Protein AF-W1NLG7-F1 (afdb_monomer_lite)

Sequence (275 aa):
MASPNPYHIRSITMPSRSNPILSLVKEQVCPLSCSQPTNLSALESLYDNLDSLLSLLLTEDVLCRQSEGVNELLEDYLRLVDSCDKMRDVVARVRVEQRGVLFMLRRRDRSGLEARIGTYTRSRKQMTKELTKCLENLRHVGRTPVIAHNHSSAQDHEVMDVLKQARSITVSLFRSLMSKFVERRKKWCLISGFFKSRVWSVETDDMETSEWEKVAMALQQLQAASSKLEENHVHDVIRLLDSSDEQMGSIEEILGCFCSRLIRTRVTVLNVLTN

pLDDT: mean 75.81, std 18.84, range [26.84, 97.69]

Foldseek 3Di:
DDDDDPPDPDDDDDPPDFDPLLVVLVVLLVVLVVDQPPPLVSLLVNLVSLLVCLLPPDALVLCVLQVVLLVLLLVLLVLLLVLLVQLLVLLVVLLVLLVVLLVCLVVVNPVCNLVSLVVSVVSLVVSLVSLVVSLVSNVCRPPDDRDDDPPHDPNSVSSSVSSSSSSVSSSSNSCSLCPLSNPPPPPPPPPPDDDDDDDPDPDPPVPPNRLNRVLVVLSVVVSVPPDDDDNVSSVVNSVSSVVVSVSSVVSSVSSVSVSVSSVSSSVSSVVSNVD

Structure (mmCIF, N/CA/C/O backbone):
data_AF-W1NLG7-F1
#
_entry.id   AF-W1NLG7-F1
#
loop_
_atom_site.group_PDB
_atom_site.id
_atom_site.type_symbol
_atom_site.label_atom_id
_atom_site.label_alt_id
_atom_site.label_comp_id
_atom_site.label_asym_id
_atom_site.label_entity_id
_atom_site.label_seq_id
_atom_site.pdbx_PDB_ins_code
_atom_site.Cartn_x
_atom_site.Cartn_y
_atom_site.Cartn_z
_atom_site.occupancy
_atom_site.B_iso_or_equiv
_atom_site.auth_seq_id
_atom_site.auth_comp_id
_atom_site.auth_asym_id
_atom_site.auth_atom_id
_atom_site.pdbx_PDB_model_num
ATOM 1 N N . MET A 1 1 ? 55.218 35.493 -52.483 1.00 38.06 1 MET A N 1
ATOM 2 C CA . MET A 1 1 ? 54.094 34.625 -52.891 1.00 38.06 1 MET A CA 1
ATOM 3 C C . MET A 1 1 ? 53.757 33.734 -51.712 1.00 38.06 1 MET A C 1
ATOM 5 O O . MET A 1 1 ? 54.572 32.894 -51.365 1.00 38.06 1 MET A O 1
ATOM 9 N N . ALA A 1 2 ? 52.645 33.998 -51.028 1.00 40.78 2 ALA A N 1
ATOM 10 C CA . ALA A 1 2 ? 52.205 33.219 -49.875 1.00 40.78 2 ALA A CA 1
ATOM 11 C C . ALA A 1 2 ? 50.944 32.449 -50.277 1.00 40.78 2 ALA A C 1
ATOM 13 O O . ALA A 1 2 ? 49.916 33.057 -50.563 1.00 40.78 2 ALA A O 1
ATOM 14 N N . SER A 1 3 ? 51.050 31.126 -50.360 1.00 49.59 3 SER A N 1
ATOM 15 C CA . SER A 1 3 ? 49.914 30.236 -50.596 1.00 49.59 3 SER A CA 1
ATOM 16 C C . SER A 1 3 ? 49.157 30.038 -49.277 1.00 49.59 3 SER A C 1
ATOM 18 O O . SER A 1 3 ? 49.797 29.662 -48.291 1.00 49.59 3 SER A O 1
ATOM 20 N N . PRO A 1 4 ? 47.831 30.252 -49.200 1.00 48.66 4 PRO A N 1
ATOM 21 C CA . PRO A 1 4 ? 47.074 29.899 -48.010 1.00 48.66 4 PRO A CA 1
ATOM 22 C C . PRO A 1 4 ? 46.821 28.390 -48.011 1.00 48.66 4 PRO A C 1
ATOM 24 O O . PRO A 1 4 ? 46.273 27.836 -48.961 1.00 48.66 4 PRO A O 1
ATOM 27 N N . ASN A 1 5 ? 47.234 27.728 -46.936 1.00 51.44 5 ASN A N 1
ATOM 28 C CA . ASN A 1 5 ? 46.981 26.313 -46.696 1.00 51.44 5 ASN A CA 1
ATOM 29 C C . ASN A 1 5 ? 45.510 26.140 -46.250 1.00 51.44 5 ASN A C 1
ATOM 31 O O . ASN A 1 5 ? 45.130 26.759 -45.250 1.00 51.44 5 ASN A O 1
ATOM 35 N N . PRO A 1 6 ? 44.659 25.347 -46.931 1.00 50.72 6 PRO A N 1
ATOM 36 C CA . PRO A 1 6 ? 43.276 25.157 -46.519 1.00 50.72 6 PRO A CA 1
ATOM 37 C C . PRO A 1 6 ? 43.233 24.062 -45.452 1.00 50.72 6 PRO A C 1
ATOM 39 O O . PRO A 1 6 ? 43.008 22.886 -45.735 1.00 50.72 6 PRO A O 1
ATOM 42 N N . TYR A 1 7 ? 43.466 24.435 -44.196 1.00 50.00 7 TYR A N 1
ATOM 43 C CA . TYR A 1 7 ? 43.159 23.535 -43.093 1.00 50.00 7 TYR A CA 1
ATOM 44 C C . TYR A 1 7 ? 41.639 23.457 -42.944 1.00 50.00 7 TYR A C 1
ATOM 46 O O . TYR A 1 7 ? 41.005 24.332 -42.358 1.00 50.00 7 TYR A O 1
ATOM 54 N N . HIS A 1 8 ? 41.049 22.391 -43.484 1.00 56.12 8 HIS A N 1
ATOM 55 C CA . HIS A 1 8 ? 39.716 21.957 -43.091 1.00 56.12 8 HIS A CA 1
ATOM 56 C C . HIS A 1 8 ? 39.742 21.633 -41.595 1.00 56.12 8 HIS A C 1
ATOM 58 O O . HIS A 1 8 ? 40.245 20.588 -41.177 1.00 56.12 8 HIS A O 1
ATOM 64 N N . ILE A 1 9 ? 39.190 22.537 -40.788 1.00 45.53 9 ILE A N 1
ATOM 65 C CA . ILE A 1 9 ? 38.809 22.255 -39.408 1.00 45.53 9 ILE A CA 1
ATOM 66 C C . ILE A 1 9 ? 37.743 21.160 -39.486 1.00 45.53 9 ILE A C 1
ATOM 68 O O . ILE A 1 9 ? 36.587 21.420 -39.815 1.00 45.53 9 ILE A O 1
ATOM 72 N N . ARG A 1 10 ? 38.144 19.907 -39.254 1.00 50.34 10 ARG A N 1
ATOM 73 C CA . ARG A 1 10 ? 37.196 18.813 -39.046 1.00 50.34 10 ARG A CA 1
ATOM 74 C C . ARG A 1 10 ? 36.433 19.125 -37.768 1.00 50.34 10 ARG A C 1
ATOM 76 O O . ARG A 1 10 ? 37.026 19.206 -36.695 1.00 50.34 10 ARG A O 1
ATOM 83 N N . SER A 1 11 ? 35.129 19.332 -37.908 1.00 45.19 11 SER A N 1
ATOM 84 C CA . SER A 1 11 ? 34.201 19.475 -36.797 1.00 45.19 11 SER A CA 1
ATOM 85 C C . SER A 1 11 ? 34.356 18.278 -35.864 1.00 45.19 11 SER A C 1
ATOM 87 O O . SER A 1 11 ? 34.068 17.142 -36.229 1.00 45.19 11 SER A O 1
ATOM 89 N N . ILE A 1 12 ? 34.843 18.540 -34.658 1.00 42.56 12 ILE A N 1
ATOM 90 C CA . ILE A 1 12 ? 34.761 17.617 -33.533 1.00 42.56 12 ILE A CA 1
ATOM 91 C C . ILE A 1 12 ? 33.284 17.515 -33.159 1.00 42.56 12 ILE A C 1
ATOM 93 O O . ILE A 1 12 ? 32.721 18.418 -32.541 1.00 42.56 12 ILE A O 1
ATOM 97 N N . THR A 1 13 ? 32.632 16.439 -33.593 1.00 45.50 13 THR A N 1
ATOM 98 C CA . THR A 1 13 ? 31.328 16.041 -33.067 1.00 45.50 13 THR A CA 1
ATOM 99 C C . THR A 1 13 ? 31.487 15.831 -31.566 1.00 45.50 13 THR A C 1
ATOM 101 O O . THR A 1 13 ? 32.129 14.877 -31.129 1.00 45.50 13 THR A O 1
ATOM 104 N N . MET A 1 14 ? 30.951 16.772 -30.787 1.00 46.50 14 MET A N 1
ATOM 105 C CA . MET A 1 14 ? 30.721 16.617 -29.351 1.00 46.50 14 MET A CA 1
ATOM 106 C C . MET A 1 14 ? 30.003 15.285 -29.090 1.00 46.50 14 MET A C 1
ATOM 108 O O . MET A 1 14 ? 29.196 14.880 -29.935 1.00 46.50 14 MET A O 1
ATOM 112 N N . PRO A 1 15 ? 30.256 14.608 -27.952 1.00 48.06 15 PRO A N 1
ATOM 113 C CA . PRO A 1 15 ? 29.535 13.387 -27.624 1.00 48.06 15 PRO A CA 1
ATOM 114 C C . PRO A 1 15 ? 28.040 13.692 -27.666 1.00 48.06 15 PRO A C 1
ATOM 116 O O . PRO A 1 15 ? 27.609 14.744 -27.184 1.00 48.06 15 PRO A O 1
ATOM 119 N N . SER A 1 16 ? 27.282 12.802 -28.303 1.00 48.59 16 SER A N 1
ATOM 120 C CA . SER A 1 16 ? 25.835 12.879 -28.470 1.00 48.59 16 SER A CA 1
ATOM 121 C C . SER A 1 16 ? 25.179 13.416 -27.202 1.00 48.59 16 SER A C 1
ATOM 123 O O . SER A 1 16 ? 25.307 12.814 -26.137 1.00 48.59 16 SER A O 1
ATOM 125 N N . ARG A 1 17 ? 24.507 14.570 -27.303 1.00 52.38 17 ARG A N 1
ATOM 126 C CA . ARG A 1 17 ? 23.689 15.089 -26.203 1.00 52.38 17 ARG A CA 1
ATOM 127 C C . ARG A 1 17 ? 22.730 13.974 -25.785 1.00 52.38 17 ARG A C 1
ATOM 129 O O . ARG A 1 17 ? 22.012 13.448 -26.636 1.00 52.38 17 ARG A O 1
ATOM 136 N N . SER A 1 18 ? 22.756 13.600 -24.508 1.00 58.09 18 SER A N 1
ATOM 137 C CA . SER A 1 18 ? 21.787 12.672 -23.928 1.00 58.09 18 SER A CA 1
ATOM 138 C C . SER A 1 18 ? 20.372 13.152 -24.256 1.00 58.09 18 SER A C 1
ATOM 140 O O . SER A 1 18 ? 20.116 14.357 -24.344 1.00 58.09 18 SER A O 1
ATOM 142 N N . ASN A 1 19 ? 19.453 12.215 -24.506 1.00 64.56 19 ASN A N 1
ATOM 143 C CA . ASN A 1 19 ? 18.083 12.573 -24.855 1.00 64.56 19 ASN A CA 1
ATOM 144 C C . ASN A 1 19 ? 17.487 13.485 -23.753 1.00 64.56 19 ASN A C 1
ATOM 146 O O . ASN A 1 19 ? 17.630 13.166 -22.570 1.00 64.56 19 ASN A O 1
ATOM 150 N N . PRO A 1 20 ? 16.831 14.609 -24.101 1.00 71.25 20 PRO A N 1
ATOM 151 C CA . PRO A 1 20 ? 16.378 15.595 -23.117 1.00 71.25 20 PRO A CA 1
ATOM 152 C C . PRO A 1 20 ? 15.401 15.013 -22.085 1.00 71.25 20 PRO A C 1
ATOM 154 O O . PRO A 1 20 ? 15.443 15.403 -20.921 1.00 71.25 20 PRO A O 1
ATOM 157 N N . ILE A 1 21 ? 14.577 14.035 -22.475 1.00 68.38 21 ILE A N 1
ATOM 158 C CA . ILE A 1 21 ? 13.648 13.350 -21.565 1.00 68.38 21 ILE A CA 1
ATOM 159 C C . ILE A 1 21 ? 14.411 12.379 -20.653 1.00 68.38 21 ILE A C 1
ATOM 161 O O . ILE A 1 21 ? 14.122 12.296 -19.465 1.00 68.38 21 ILE A O 1
ATOM 165 N N . LEU A 1 22 ? 15.442 11.700 -21.164 1.00 69.56 22 LEU A N 1
ATOM 166 C CA . LEU A 1 22 ? 16.314 10.841 -20.354 1.00 69.56 22 LEU A CA 1
ATOM 167 C C . LEU A 1 22 ? 17.091 11.637 -19.295 1.00 69.56 22 LEU A C 1
ATOM 169 O O . LEU A 1 22 ? 17.217 11.181 -18.159 1.00 69.56 22 LEU A O 1
ATOM 173 N N . SER A 1 23 ? 17.559 12.840 -19.640 1.00 73.56 23 SER A N 1
ATOM 174 C CA . SER A 1 23 ? 18.183 13.757 -18.676 1.00 73.56 23 SER A CA 1
ATOM 175 C C . SER A 1 23 ? 17.193 14.192 -17.594 1.00 73.56 23 SER A C 1
ATOM 177 O O . SER A 1 23 ? 17.509 14.107 -16.409 1.00 73.56 23 SER A O 1
ATOM 179 N N . LEU A 1 24 ? 15.973 14.576 -17.990 1.00 76.00 24 LEU A N 1
ATOM 180 C CA . LEU A 1 24 ? 14.908 14.982 -17.069 1.00 76.00 24 LEU A CA 1
ATOM 181 C C . LEU A 1 24 ? 14.546 13.867 -16.077 1.00 76.00 24 LEU A C 1
ATOM 183 O O . LEU A 1 24 ? 14.446 14.109 -14.875 1.00 76.00 24 LEU A O 1
ATOM 187 N N . VAL A 1 25 ? 14.380 12.635 -16.563 1.00 71.88 25 VAL A N 1
ATOM 188 C CA . VAL A 1 25 ? 14.050 11.489 -15.704 1.00 71.88 25 VAL A CA 1
ATOM 189 C C . VAL A 1 25 ? 15.194 11.191 -14.730 1.00 71.88 25 VAL A C 1
ATOM 191 O O . VAL A 1 25 ? 14.947 10.995 -13.541 1.00 71.88 25 VAL A O 1
ATOM 194 N N . LYS A 1 26 ? 16.454 11.221 -15.185 1.00 72.69 26 LYS A N 1
ATOM 195 C CA . LYS A 1 26 ? 17.625 11.036 -14.306 1.00 72.69 26 LYS A CA 1
ATOM 196 C C . LYS A 1 26 ? 17.685 12.081 -13.189 1.00 72.69 26 LYS A C 1
ATOM 198 O O . LYS A 1 26 ? 17.944 11.733 -12.037 1.00 72.69 26 LYS A O 1
ATOM 203 N N . GLU A 1 27 ? 17.403 13.340 -13.508 1.00 75.19 27 GLU A N 1
ATOM 204 C CA . GLU A 1 27 ? 17.359 14.423 -12.521 1.00 75.19 27 GLU A CA 1
ATOM 205 C C . GLU A 1 27 ? 16.243 14.236 -11.483 1.00 75.19 27 GLU A C 1
ATOM 207 O O . GLU A 1 27 ? 16.439 14.588 -10.323 1.00 75.19 27 GLU A O 1
ATOM 212 N N . GLN A 1 28 ? 15.108 13.632 -11.850 1.00 68.81 28 GLN A N 1
ATOM 213 C CA . GLN A 1 28 ? 14.006 13.336 -10.920 1.00 68.81 28 GLN A CA 1
ATOM 214 C C . GLN A 1 28 ? 14.279 12.122 -10.021 1.00 68.81 28 GLN A C 1
ATOM 216 O O . GLN A 1 28 ? 13.823 12.072 -8.877 1.00 68.81 28 GLN A O 1
ATOM 221 N N . VAL A 1 29 ? 15.045 11.148 -10.510 1.00 64.44 29 VAL A N 1
ATOM 222 C CA . VAL A 1 29 ? 15.371 9.915 -9.780 1.00 64.44 29 VAL A CA 1
ATOM 223 C C . VAL A 1 29 ? 16.340 10.160 -8.616 1.00 64.44 29 VAL A C 1
ATOM 225 O O . VAL A 1 29 ? 16.168 9.574 -7.541 1.00 64.44 29 VAL A O 1
ATOM 228 N N . CYS A 1 30 ? 17.329 11.044 -8.786 1.00 62.72 30 CYS A N 1
ATOM 229 C CA . CYS A 1 30 ? 18.338 11.339 -7.759 1.00 62.72 30 CYS A CA 1
ATOM 230 C C . CYS A 1 30 ? 17.734 11.844 -6.423 1.00 62.72 30 CYS A C 1
ATOM 232 O O . CYS A 1 30 ? 18.036 11.261 -5.379 1.00 62.72 30 CYS A O 1
ATOM 234 N N . PRO A 1 31 ? 16.844 12.858 -6.400 1.00 58.97 31 PRO A N 1
ATOM 235 C CA . PRO A 1 31 ? 16.201 13.334 -5.171 1.00 58.97 31 PRO A CA 1
ATOM 236 C C . PRO A 1 31 ? 15.296 12.287 -4.512 1.00 58.97 31 PRO A C 1
ATOM 238 O O . PRO A 1 31 ? 15.294 12.150 -3.285 1.00 58.97 31 PRO A O 1
ATOM 241 N N . LEU A 1 32 ? 14.541 11.533 -5.319 1.00 58.59 32 LEU A N 1
ATOM 242 C CA . LEU A 1 32 ? 13.592 10.515 -4.850 1.00 58.59 32 LEU A CA 1
ATOM 243 C C . LEU A 1 32 ? 14.290 9.283 -4.260 1.00 58.59 32 LEU A C 1
ATOM 245 O O . LEU A 1 32 ? 13.715 8.594 -3.422 1.00 58.59 32 LEU A O 1
ATOM 249 N N . SER A 1 33 ? 15.534 9.025 -4.666 1.00 54.09 33 SER A N 1
ATOM 250 C CA . SER A 1 33 ? 16.355 7.940 -4.117 1.00 54.09 33 SER A CA 1
ATOM 251 C C . SER A 1 33 ? 16.985 8.293 -2.762 1.00 54.09 33 SER A C 1
ATOM 253 O O . SER A 1 33 ? 17.249 7.399 -1.960 1.00 54.09 33 SER A O 1
ATOM 255 N N . CYS A 1 34 ? 17.218 9.583 -2.492 1.00 45.12 34 CYS A N 1
ATOM 256 C CA . CYS A 1 34 ? 17.874 10.071 -1.271 1.00 45.12 34 CYS A CA 1
ATOM 257 C C . CYS A 1 34 ? 16.898 10.497 -0.159 1.00 45.12 34 CYS A C 1
ATOM 259 O O . CYS A 1 34 ? 17.308 10.632 0.993 1.00 45.12 34 CYS A O 1
ATOM 261 N N . SER A 1 35 ? 15.621 10.721 -0.479 1.00 50.56 35 SER A N 1
ATOM 262 C CA . SER A 1 35 ? 14.586 11.164 0.465 1.00 50.56 35 SER A CA 1
ATOM 263 C C . SER A 1 35 ? 13.492 10.106 0.634 1.00 50.56 35 SER A C 1
ATOM 265 O O . SER A 1 35 ? 13.279 9.276 -0.247 1.00 50.56 35 SER A O 1
ATOM 267 N N . GLN A 1 36 ? 12.785 10.095 1.774 1.00 53.16 36 GLN A N 1
ATOM 268 C CA . GLN A 1 36 ? 11.565 9.287 1.871 1.00 53.16 36 GLN A CA 1
ATOM 269 C C . GLN A 1 36 ? 10.584 9.798 0.806 1.00 53.16 36 GLN A C 1
ATOM 271 O O . GLN A 1 36 ? 10.311 10.999 0.797 1.00 53.16 36 GLN A O 1
ATOM 276 N N . PRO A 1 37 ? 10.046 8.935 -0.075 1.00 54.44 37 PRO A N 1
ATOM 277 C CA . PRO A 1 37 ? 9.130 9.349 -1.130 1.00 54.44 37 PRO A CA 1
ATOM 278 C C . PRO A 1 37 ? 7.780 9.706 -0.500 1.00 54.44 37 PRO A C 1
ATOM 280 O O . PRO A 1 37 ? 6.860 8.897 -0.434 1.00 54.44 37 PRO A O 1
ATOM 283 N N . THR A 1 38 ? 7.693 10.909 0.056 1.00 51.75 38 THR A N 1
ATOM 284 C CA . THR A 1 38 ? 6.469 11.491 0.617 1.00 51.75 38 THR A CA 1
ATOM 285 C C . THR A 1 38 ? 5.787 12.405 -0.392 1.00 51.75 38 THR A C 1
ATOM 287 O O . THR A 1 38 ? 4.587 12.643 -0.290 1.00 51.75 38 THR A O 1
ATOM 290 N N . ASN A 1 39 ? 6.524 12.885 -1.399 1.00 65.81 39 ASN A N 1
ATOM 291 C CA . ASN A 1 39 ? 5.969 13.709 -2.459 1.00 65.81 39 ASN A CA 1
ATOM 292 C C . ASN A 1 39 ? 5.400 12.836 -3.585 1.00 65.81 39 ASN A C 1
ATOM 294 O O . ASN A 1 39 ? 6.100 12.475 -4.532 1.00 65.81 39 ASN A O 1
ATOM 298 N N . LEU A 1 40 ? 4.110 12.526 -3.467 1.00 66.44 40 LEU A N 1
ATOM 299 C CA . LEU A 1 40 ? 3.354 11.783 -4.471 1.00 66.44 40 LEU A CA 1
ATOM 300 C C . LEU A 1 40 ? 3.467 12.439 -5.844 1.00 66.44 40 LEU A C 1
ATOM 302 O O . LEU A 1 40 ? 3.862 11.760 -6.779 1.00 66.44 40 LEU A O 1
ATOM 306 N N . SER A 1 41 ? 3.258 13.754 -5.946 1.00 70.81 41 SER A N 1
ATOM 307 C CA . SER A 1 41 ? 3.292 14.477 -7.229 1.00 70.81 41 SER A CA 1
ATOM 308 C C . SER A 1 41 ? 4.629 14.354 -7.973 1.00 70.81 41 SER A C 1
ATOM 310 O O . SER A 1 41 ? 4.659 14.246 -9.197 1.00 70.81 41 SER A O 1
ATOM 312 N N . ALA A 1 42 ? 5.748 14.300 -7.243 1.00 69.88 42 ALA A N 1
ATOM 313 C CA . ALA A 1 42 ? 7.065 14.094 -7.839 1.00 69.88 42 ALA A CA 1
ATOM 314 C C . ALA A 1 42 ? 7.222 12.672 -8.395 1.00 69.88 42 ALA A C 1
ATOM 316 O O . ALA A 1 42 ? 7.832 12.475 -9.445 1.00 69.88 42 ALA A O 1
ATOM 317 N N . LEU A 1 43 ? 6.650 11.683 -7.708 1.00 70.31 43 LEU A N 1
ATOM 318 C CA . LEU A 1 43 ? 6.687 10.297 -8.147 1.00 70.31 43 LEU A CA 1
ATOM 319 C C . LEU A 1 43 ? 5.685 10.025 -9.280 1.00 70.31 43 LEU A C 1
ATOM 321 O O . LEU A 1 43 ? 5.982 9.249 -10.179 1.00 70.31 43 LEU A O 1
ATOM 325 N N . GLU A 1 44 ? 4.540 10.703 -9.290 1.00 74.75 44 GLU A N 1
ATOM 326 C CA . GLU A 1 44 ? 3.612 10.708 -10.424 1.00 74.75 44 GLU A CA 1
ATOM 327 C C . GLU A 1 44 ? 4.288 11.241 -11.688 1.00 74.75 44 GLU A C 1
ATOM 329 O O . GLU A 1 44 ? 4.325 10.546 -12.702 1.00 74.75 44 GLU A O 1
ATOM 334 N N . SER A 1 45 ? 4.921 12.414 -11.583 1.00 79.00 45 SER A N 1
ATOM 335 C CA . SER A 1 45 ? 5.694 13.014 -12.674 1.00 79.00 45 SER A CA 1
ATOM 336 C C . SER A 1 45 ? 6.797 12.080 -13.179 1.00 79.00 45 SER A C 1
ATOM 338 O O . SER A 1 45 ? 6.972 11.941 -14.388 1.00 79.00 45 SER A O 1
ATOM 340 N N . LEU A 1 46 ? 7.499 11.372 -12.281 1.00 78.75 46 LEU A N 1
ATOM 341 C CA . LEU A 1 46 ? 8.515 10.393 -12.677 1.00 78.75 46 LEU A CA 1
ATOM 342 C C . LEU A 1 46 ? 7.937 9.328 -13.617 1.00 78.75 46 LEU A C 1
ATOM 344 O O . LEU A 1 46 ? 8.523 9.058 -14.661 1.00 78.75 46 LEU A O 1
ATOM 348 N N . TYR A 1 47 ? 6.800 8.730 -13.264 1.00 76.00 47 TYR A N 1
ATOM 349 C CA . TYR A 1 47 ? 6.185 7.682 -14.078 1.00 76.00 47 TYR A CA 1
ATOM 350 C C . TYR A 1 47 ? 5.585 8.200 -15.384 1.00 76.00 47 TYR A C 1
ATOM 352 O O . TYR A 1 47 ? 5.714 7.532 -16.407 1.00 76.00 47 TYR A O 1
ATOM 360 N N . ASP A 1 48 ? 5.004 9.398 -15.385 1.00 80.12 48 ASP A N 1
ATOM 361 C CA . ASP A 1 48 ? 4.485 10.010 -16.612 1.00 80.12 48 ASP A CA 1
ATOM 362 C C . ASP A 1 48 ? 5.633 10.319 -17.601 1.00 80.12 48 ASP A C 1
ATOM 364 O O . ASP A 1 48 ? 5.523 10.095 -18.816 1.00 80.12 48 ASP A O 1
ATOM 368 N N . ASN A 1 49 ? 6.785 10.760 -17.079 1.00 79.38 49 ASN A N 1
ATOM 369 C CA . ASN A 1 49 ? 8.000 10.970 -17.868 1.00 79.38 49 ASN A CA 1
ATOM 370 C C . ASN A 1 49 ? 8.645 9.646 -18.303 1.00 79.38 49 ASN A C 1
ATOM 372 O O . ASN A 1 49 ? 9.171 9.576 -19.412 1.00 79.38 49 ASN A O 1
ATOM 376 N N . LEU A 1 50 ? 8.585 8.593 -17.478 1.00 78.31 50 LEU A N 1
ATOM 377 C CA . LEU A 1 50 ? 9.033 7.249 -17.854 1.00 78.31 50 LEU A CA 1
ATOM 378 C C . LEU A 1 50 ? 8.200 6.685 -18.997 1.00 78.31 50 LEU A C 1
ATOM 380 O O . LEU A 1 50 ? 8.778 6.202 -19.959 1.00 78.31 50 LEU A O 1
ATOM 384 N N . ASP A 1 51 ? 6.876 6.785 -18.948 1.00 77.00 51 ASP A N 1
ATOM 385 C CA . ASP A 1 51 ? 6.020 6.320 -20.043 1.00 77.00 51 ASP A CA 1
ATOM 386 C C . ASP A 1 51 ? 6.325 7.074 -21.347 1.00 77.00 51 ASP A C 1
ATOM 388 O O . ASP A 1 51 ? 6.441 6.465 -22.414 1.00 77.00 51 ASP A O 1
ATOM 392 N N . SER A 1 52 ? 6.539 8.392 -21.257 1.00 78.00 52 SER A N 1
ATOM 393 C CA . SER A 1 52 ? 6.959 9.218 -22.398 1.00 78.00 52 SER A CA 1
ATOM 394 C C . SER A 1 52 ? 8.327 8.779 -22.934 1.00 78.00 52 SER A C 1
ATOM 396 O O . SER A 1 52 ? 8.502 8.621 -24.143 1.00 78.00 52 SER A O 1
ATOM 398 N N . LEU A 1 53 ? 9.281 8.513 -22.040 1.00 76.12 53 LEU A N 1
ATOM 399 C CA . LEU A 1 53 ? 10.610 8.008 -22.371 1.00 76.12 53 LEU A CA 1
ATOM 400 C C . LEU A 1 53 ? 10.543 6.639 -23.052 1.00 76.12 53 LEU A C 1
ATOM 402 O O . LEU A 1 53 ? 11.189 6.447 -24.078 1.00 76.12 53 LEU A O 1
ATOM 406 N N . LEU A 1 54 ? 9.747 5.715 -22.511 1.00 73.44 54 LEU A N 1
ATOM 407 C CA . LEU A 1 54 ? 9.553 4.373 -23.053 1.00 73.44 54 LEU A CA 1
ATOM 408 C C . LEU A 1 54 ? 8.963 4.452 -24.464 1.00 73.44 54 LEU A C 1
ATOM 410 O O . LEU A 1 54 ? 9.468 3.801 -25.369 1.00 73.44 54 LEU A O 1
ATOM 414 N N . SER A 1 55 ? 7.954 5.301 -24.675 1.00 73.25 55 SER A N 1
ATOM 415 C CA . SER A 1 55 ? 7.323 5.471 -25.990 1.00 73.25 55 SER A CA 1
ATOM 416 C C . SER A 1 55 ? 8.239 6.088 -27.055 1.00 73.25 55 SER A C 1
ATOM 418 O O . SER A 1 55 ? 8.026 5.865 -28.243 1.00 73.25 55 SER A O 1
ATOM 420 N N . LEU A 1 56 ? 9.243 6.873 -26.642 1.00 69.06 56 LEU A N 1
ATOM 421 C CA . LEU A 1 56 ? 10.120 7.614 -27.553 1.00 69.06 56 LEU A CA 1
ATOM 422 C C . LEU A 1 56 ? 11.457 6.907 -27.808 1.00 69.06 56 LEU A C 1
ATOM 424 O O . LEU A 1 56 ? 12.018 7.022 -28.896 1.00 69.06 56 LEU A O 1
ATOM 428 N N . LEU A 1 57 ? 12.011 6.255 -26.784 1.00 66.12 57 LEU A N 1
ATOM 429 C CA . LEU A 1 57 ? 13.383 5.746 -26.796 1.00 66.12 57 LEU A CA 1
ATOM 430 C C . LEU A 1 57 ? 13.484 4.233 -26.908 1.00 66.12 57 LEU A C 1
ATOM 432 O O . LEU A 1 57 ? 14.557 3.744 -27.258 1.00 66.12 57 LEU A O 1
ATOM 436 N N . LEU A 1 58 ? 12.412 3.493 -26.628 1.00 65.69 58 LEU A N 1
ATOM 437 C CA . LEU A 1 58 ? 12.419 2.058 -26.861 1.00 65.69 58 LEU A CA 1
ATOM 438 C C . LEU A 1 58 ? 11.878 1.754 -28.243 1.00 65.69 58 LEU A C 1
ATOM 440 O O . LEU A 1 58 ? 10.739 2.054 -28.581 1.00 65.69 58 LEU A O 1
ATOM 444 N N . THR A 1 59 ? 12.742 1.130 -29.026 1.00 63.88 59 THR A N 1
ATOM 445 C CA . THR A 1 59 ? 12.398 0.502 -30.293 1.00 63.88 59 THR A CA 1
ATOM 446 C C . THR A 1 59 ? 12.510 -1.008 -30.122 1.00 63.88 59 THR A C 1
ATOM 448 O O . THR A 1 59 ? 13.261 -1.485 -29.265 1.00 63.88 59 THR A O 1
ATOM 451 N N . GLU A 1 60 ? 11.769 -1.757 -30.936 1.00 60.88 60 GLU A N 1
ATOM 452 C CA . GLU A 1 60 ? 11.783 -3.224 -30.947 1.00 60.88 60 GLU A CA 1
ATOM 453 C C . GLU A 1 60 ? 13.225 -3.772 -31.035 1.00 60.88 60 GLU A C 1
ATOM 455 O O . GLU A 1 60 ? 13.610 -4.646 -30.260 1.00 60.88 60 GLU A O 1
ATOM 460 N N . ASP A 1 61 ? 14.077 -3.170 -31.878 1.00 63.69 61 ASP A N 1
ATOM 461 C CA . ASP A 1 61 ? 15.478 -3.583 -32.073 1.00 63.69 61 ASP A CA 1
ATOM 462 C C . ASP A 1 61 ? 16.340 -3.421 -30.800 1.00 63.69 61 ASP A C 1
ATOM 464 O O . ASP A 1 61 ? 17.201 -4.253 -30.507 1.00 63.69 61 ASP A O 1
ATOM 468 N N . VAL A 1 62 ? 16.083 -2.393 -29.982 1.00 63.53 62 VAL A N 1
ATOM 469 C CA . VAL A 1 62 ? 16.781 -2.178 -28.698 1.00 63.53 62 VAL A CA 1
ATOM 470 C C . VAL A 1 62 ? 16.359 -3.216 -27.655 1.00 63.53 62 VAL A C 1
ATOM 472 O O . VAL A 1 62 ? 17.203 -3.740 -26.921 1.00 63.53 62 VAL A O 1
ATOM 475 N N . LEU A 1 63 ? 15.066 -3.543 -27.598 1.00 65.19 63 LEU A N 1
ATOM 476 C CA . LEU A 1 63 ? 14.532 -4.527 -26.655 1.00 65.19 63 LEU A CA 1
ATOM 477 C C . LEU A 1 63 ? 14.914 -5.961 -27.029 1.00 65.19 63 LEU A C 1
ATOM 479 O O . LEU A 1 63 ? 15.291 -6.737 -26.149 1.00 65.19 63 LEU A O 1
ATOM 483 N N . CYS A 1 64 ? 14.893 -6.306 -28.317 1.00 63.84 64 CYS A N 1
ATOM 484 C CA . CYS A 1 64 ? 15.295 -7.623 -28.815 1.00 63.84 64 CYS A CA 1
ATOM 485 C C . CYS A 1 64 ? 16.759 -7.944 -28.478 1.00 63.84 64 CYS A C 1
ATOM 487 O O . CYS A 1 64 ? 17.072 -9.067 -28.070 1.00 63.84 64 CYS A O 1
ATOM 489 N N . ARG A 1 65 ? 17.653 -6.946 -28.540 1.00 67.50 65 ARG A N 1
ATOM 490 C CA . ARG A 1 65 ? 19.068 -7.081 -28.138 1.00 67.50 65 ARG A CA 1
ATOM 491 C C . ARG A 1 65 ? 19.270 -7.287 -26.633 1.00 67.50 65 ARG A C 1
ATOM 493 O O . ARG A 1 65 ? 20.337 -7.743 -26.230 1.00 67.50 65 ARG A O 1
ATOM 500 N N . GLN A 1 66 ? 18.268 -6.965 -25.812 1.00 67.19 66 GLN A N 1
ATOM 501 C CA . GLN A 1 66 ? 18.294 -7.100 -24.350 1.00 67.19 66 GLN A CA 1
ATOM 502 C C . GLN A 1 66 ? 17.198 -8.034 -23.811 1.00 67.19 66 GLN A C 1
ATOM 504 O O . GLN A 1 66 ? 16.803 -7.919 -22.650 1.00 67.19 66 GLN A O 1
ATOM 509 N N . SER A 1 67 ? 16.712 -8.964 -24.638 1.00 70.81 67 SER A N 1
ATOM 510 C CA . SER A 1 67 ? 15.511 -9.774 -24.376 1.00 70.81 67 SER A CA 1
ATOM 511 C C . SER A 1 67 ? 15.465 -10.436 -22.990 1.00 70.81 67 SER A C 1
ATOM 513 O O . SER A 1 67 ? 14.421 -10.407 -22.340 1.00 70.81 67 SER A O 1
ATOM 515 N N . GLU A 1 68 ? 16.583 -10.961 -22.480 1.00 73.44 68 GLU A N 1
ATOM 516 C CA . GLU A 1 68 ? 16.642 -11.563 -21.138 1.00 73.44 68 GLU A CA 1
ATOM 517 C C . GLU A 1 68 ? 16.458 -10.523 -20.015 1.00 73.44 68 GLU A C 1
ATOM 519 O O . GLU A 1 68 ? 15.617 -10.702 -19.133 1.00 73.44 68 GLU A O 1
ATOM 524 N N . GLY A 1 69 ? 17.168 -9.391 -20.082 1.00 75.69 69 GLY A N 1
ATOM 525 C CA . GLY A 1 69 ? 17.059 -8.313 -19.091 1.00 75.69 69 GLY A CA 1
ATOM 526 C C . GLY A 1 69 ? 15.708 -7.591 -19.123 1.00 75.69 69 GLY A C 1
ATOM 527 O O . GLY A 1 69 ? 15.233 -7.110 -18.093 1.00 75.69 69 GLY A O 1
ATOM 528 N N . VAL A 1 70 ? 15.068 -7.539 -20.291 1.00 78.75 70 VAL A N 1
ATOM 529 C CA . VAL A 1 70 ? 13.720 -6.984 -20.469 1.00 78.75 70 VAL A CA 1
ATOM 530 C C . VAL A 1 70 ? 12.663 -7.927 -19.899 1.00 78.75 70 VAL A C 1
ATOM 532 O O . VAL A 1 70 ? 11.760 -7.463 -19.204 1.00 78.75 70 VAL A O 1
ATOM 535 N N . ASN A 1 71 ? 12.780 -9.238 -20.131 1.00 82.88 71 ASN A N 1
ATOM 536 C CA . ASN A 1 71 ? 11.867 -10.228 -19.556 1.00 82.88 71 ASN A CA 1
ATOM 537 C C . ASN A 1 71 ? 11.934 -10.224 -18.026 1.00 82.88 71 ASN A C 1
ATOM 539 O O . ASN A 1 71 ? 10.896 -10.146 -17.371 1.00 82.88 71 ASN A O 1
ATOM 543 N N . GLU A 1 72 ? 13.138 -10.204 -17.452 1.00 85.06 72 GLU A N 1
ATOM 544 C CA . GLU A 1 72 ? 13.322 -10.071 -16.004 1.00 85.06 72 GLU A CA 1
ATOM 545 C C . GLU A 1 72 ? 12.683 -8.784 -15.464 1.00 85.06 72 GLU A C 1
ATOM 547 O O . GLU A 1 72 ? 11.980 -8.795 -14.450 1.00 85.06 72 GLU A O 1
ATOM 552 N N . LEU A 1 73 ? 12.885 -7.662 -16.162 1.00 83.94 73 LEU A N 1
ATOM 553 C CA . LEU A 1 73 ? 12.281 -6.390 -15.790 1.00 83.94 73 LEU A CA 1
ATOM 554 C C . LEU A 1 73 ? 10.746 -6.478 -15.822 1.00 83.94 73 LEU A C 1
ATOM 556 O O . LEU A 1 73 ? 10.092 -6.047 -14.873 1.00 83.94 73 LEU A O 1
ATOM 560 N N . LEU A 1 74 ? 10.158 -7.054 -16.873 1.00 87.50 74 LEU A N 1
ATOM 561 C CA . LEU A 1 74 ? 8.709 -7.247 -17.002 1.00 87.50 74 LEU A CA 1
ATOM 562 C C . LEU A 1 74 ? 8.132 -8.157 -15.910 1.00 87.50 74 LEU A C 1
ATOM 564 O O . LEU A 1 74 ? 7.027 -7.892 -15.421 1.00 87.50 74 LEU A O 1
ATOM 568 N N . GLU A 1 75 ? 8.856 -9.209 -15.524 1.00 89.62 75 GLU A N 1
ATOM 569 C CA . GLU A 1 75 ? 8.497 -10.061 -14.387 1.00 89.62 75 GLU A CA 1
ATOM 570 C C . GLU A 1 75 ? 8.527 -9.282 -13.071 1.00 89.62 75 GLU A C 1
ATOM 572 O O . GLU A 1 75 ? 7.629 -9.416 -12.240 1.00 89.62 75 GLU A O 1
ATOM 577 N N . ASP A 1 76 ? 9.527 -8.428 -12.880 1.00 90.25 76 ASP A N 1
ATOM 578 C CA . ASP A 1 76 ? 9.633 -7.584 -11.696 1.00 90.25 76 ASP A CA 1
ATOM 579 C C . ASP A 1 76 ? 8.513 -6.540 -11.612 1.00 90.25 76 ASP A C 1
ATOM 581 O O . ASP A 1 76 ? 7.947 -6.335 -10.535 1.00 90.25 76 ASP A O 1
ATOM 585 N N . TYR A 1 77 ? 8.142 -5.917 -12.734 1.00 89.38 77 TYR A N 1
ATOM 586 C CA . TYR A 1 77 ? 6.970 -5.037 -12.795 1.00 89.38 77 TYR A CA 1
ATOM 587 C C . TYR A 1 77 ? 5.677 -5.804 -12.501 1.00 89.38 77 TYR A C 1
ATOM 589 O O . TYR A 1 77 ? 4.816 -5.276 -11.801 1.00 89.38 77 TYR A O 1
ATOM 597 N N . LEU A 1 78 ? 5.545 -7.054 -12.957 1.00 92.19 78 LEU A N 1
ATOM 598 C CA . LEU A 1 78 ? 4.399 -7.897 -12.603 1.00 92.19 78 LEU A CA 1
ATOM 599 C C . LEU A 1 78 ? 4.349 -8.168 -11.090 1.00 92.19 78 LEU A C 1
ATOM 601 O O . LEU A 1 78 ? 3.321 -7.930 -10.464 1.00 92.19 78 LEU A O 1
ATOM 605 N N . ARG A 1 79 ? 5.477 -8.550 -10.474 1.00 93.56 79 ARG A N 1
ATOM 606 C CA . ARG A 1 79 ? 5.571 -8.745 -9.012 1.00 93.56 79 ARG A CA 1
ATOM 607 C C . ARG A 1 79 ? 5.233 -7.472 -8.232 1.00 93.56 79 ARG A C 1
ATOM 609 O O . ARG A 1 79 ? 4.650 -7.556 -7.146 1.00 93.56 79 ARG A O 1
ATOM 616 N N . LEU A 1 80 ? 5.609 -6.302 -8.758 1.00 92.75 80 LEU A N 1
ATOM 617 C CA . LEU A 1 80 ? 5.240 -5.004 -8.192 1.00 92.75 80 LEU A CA 1
ATOM 618 C C . LEU A 1 80 ? 3.732 -4.761 -8.267 1.00 92.75 80 LEU A C 1
ATOM 620 O O . LEU A 1 80 ? 3.158 -4.373 -7.252 1.00 92.75 80 LEU A O 1
ATOM 624 N N . VAL A 1 81 ? 3.102 -5.010 -9.418 1.00 94.31 81 VAL A N 1
ATOM 625 C CA . VAL A 1 81 ? 1.644 -4.885 -9.601 1.00 94.31 81 VAL A CA 1
ATOM 626 C C . VAL A 1 81 ? 0.901 -5.827 -8.656 1.00 94.31 81 VAL A C 1
ATOM 628 O O . VAL A 1 81 ? 0.082 -5.358 -7.870 1.00 94.31 81 VAL A O 1
ATOM 631 N N . ASP A 1 82 ? 1.264 -7.111 -8.627 1.00 95.12 82 ASP A N 1
ATOM 632 C CA . ASP A 1 82 ? 0.628 -8.110 -7.758 1.00 95.12 82 ASP A CA 1
ATOM 633 C C . ASP A 1 82 ? 0.726 -7.721 -6.276 1.00 95.12 82 ASP A C 1
ATOM 635 O O . ASP A 1 82 ? -0.232 -7.840 -5.507 1.00 95.12 82 ASP A O 1
ATOM 639 N N . SER A 1 83 ? 1.897 -7.227 -5.859 1.00 95.00 83 SER A N 1
ATOM 640 C CA . SER A 1 83 ? 2.112 -6.760 -4.487 1.00 95.00 83 SER A CA 1
ATOM 641 C C . SER A 1 83 ? 1.314 -5.489 -4.195 1.00 95.00 83 SER A C 1
ATOM 643 O O . SER A 1 83 ? 0.735 -5.378 -3.118 1.00 95.00 83 SER A O 1
ATOM 645 N N . CYS A 1 84 ? 1.263 -4.550 -5.139 1.00 94.50 84 CYS A N 1
ATOM 646 C CA . CYS A 1 84 ? 0.517 -3.298 -5.037 1.00 94.50 84 CYS A CA 1
ATOM 647 C C . CYS A 1 84 ? -0.987 -3.557 -4.861 1.00 94.50 84 CYS A C 1
ATOM 649 O O . CYS A 1 84 ? -1.588 -3.077 -3.894 1.00 94.50 84 CYS A O 1
ATOM 651 N N . ASP A 1 85 ? -1.568 -4.394 -5.723 1.00 95.62 85 ASP A N 1
ATOM 652 C CA . ASP A 1 85 ? -2.977 -4.781 -5.648 1.00 95.62 85 ASP A CA 1
ATOM 653 C C . ASP A 1 85 ? -3.274 -5.510 -4.336 1.00 95.62 85 ASP A C 1
ATOM 655 O O . ASP A 1 85 ? -4.223 -5.170 -3.625 1.00 95.62 85 ASP A O 1
ATOM 659 N N . LYS A 1 86 ? -2.406 -6.446 -3.930 1.00 97.25 86 LYS A N 1
ATOM 660 C CA . LYS A 1 86 ? -2.570 -7.159 -2.659 1.00 97.25 86 LYS A CA 1
ATOM 661 C C . LYS A 1 86 ? -2.517 -6.223 -1.450 1.00 97.25 86 LYS A C 1
ATOM 663 O O . LYS A 1 86 ? -3.318 -6.403 -0.527 1.00 97.25 86 LYS A O 1
ATOM 668 N N . MET A 1 87 ? -1.589 -5.259 -1.433 1.00 96.75 87 MET A N 1
ATOM 669 C CA . MET A 1 87 ? -1.480 -4.236 -0.384 1.00 96.75 87 MET A CA 1
ATOM 670 C C . MET A 1 87 ? -2.755 -3.389 -0.317 1.00 96.75 87 MET A C 1
ATOM 672 O O . MET A 1 87 ? -3.309 -3.207 0.768 1.00 96.75 87 MET A O 1
ATOM 676 N N . ARG A 1 88 ? -3.262 -2.931 -1.468 1.00 96.38 88 ARG A N 1
ATOM 677 C CA . ARG A 1 88 ? -4.500 -2.142 -1.550 1.00 96.38 88 ARG A CA 1
ATOM 678 C C . ARG A 1 88 ? -5.689 -2.931 -1.001 1.00 96.38 88 ARG A C 1
ATOM 680 O O . ARG A 1 88 ? -6.407 -2.443 -0.131 1.00 96.38 88 ARG A O 1
ATOM 687 N N . ASP A 1 89 ? -5.833 -4.184 -1.420 1.00 97.06 89 ASP A N 1
ATOM 688 C CA . ASP A 1 89 ? -6.931 -5.058 -1.006 1.00 97.06 89 ASP A CA 1
ATOM 689 C C . ASP A 1 89 ? -6.931 -5.358 0.499 1.00 97.06 89 ASP A C 1
ATOM 691 O O . ASP A 1 89 ? -7.991 -5.424 1.130 1.00 97.06 89 ASP A O 1
ATOM 695 N N . VAL A 1 90 ? -5.758 -5.601 1.101 1.00 97.31 90 VAL A N 1
ATOM 696 C CA . VAL A 1 90 ? -5.683 -5.871 2.549 1.00 97.31 90 VAL A CA 1
ATOM 697 C C . VAL A 1 90 ? -6.022 -4.625 3.367 1.00 97.31 90 VAL A C 1
ATOM 699 O O . VAL A 1 90 ? -6.708 -4.762 4.382 1.00 97.31 90 VAL A O 1
ATOM 702 N N . VAL A 1 91 ? -5.604 -3.437 2.909 1.00 96.38 91 VAL A N 1
ATOM 703 C CA . VAL A 1 91 ? -5.941 -2.150 3.534 1.00 96.38 91 VAL A CA 1
ATOM 704 C C . VAL A 1 91 ? -7.446 -1.906 3.436 1.00 96.38 91 VAL A C 1
ATOM 706 O O . VAL A 1 91 ? -8.098 -1.717 4.464 1.00 96.38 91 VAL A O 1
ATOM 709 N N . ALA A 1 92 ? -8.028 -2.033 2.241 1.00 96.88 92 ALA A N 1
ATOM 710 C CA . ALA A 1 92 ? -9.462 -1.852 2.014 1.00 96.88 92 ALA A CA 1
ATOM 711 C C . ALA A 1 92 ? -10.319 -2.770 2.907 1.00 96.88 92 ALA A C 1
ATOM 713 O O . ALA A 1 92 ? -11.284 -2.323 3.533 1.00 96.88 92 ALA A O 1
ATOM 714 N N . ARG A 1 93 ? -9.941 -4.050 3.052 1.00 97.56 93 ARG A N 1
ATOM 715 C CA . ARG A 1 93 ? -10.657 -4.990 3.938 1.00 97.56 93 ARG A CA 1
ATOM 716 C C . ARG A 1 93 ? -10.656 -4.553 5.400 1.00 97.56 93 ARG A C 1
ATOM 718 O O . ARG A 1 93 ? -11.683 -4.648 6.069 1.00 97.56 93 ARG A O 1
ATOM 725 N N . VAL A 1 94 ? -9.522 -4.084 5.913 1.00 97.56 94 VAL A N 1
ATOM 726 C CA . VAL A 1 94 ? -9.434 -3.586 7.293 1.00 97.56 94 VAL A CA 1
ATOM 727 C C . VAL A 1 94 ? -10.296 -2.342 7.486 1.00 97.56 94 VAL A C 1
ATOM 729 O O . VAL A 1 94 ? -10.970 -2.243 8.512 1.00 97.56 94 VAL A O 1
ATOM 732 N N . ARG A 1 95 ? -10.323 -1.426 6.511 1.00 97.38 95 ARG A N 1
ATOM 733 C CA . ARG A 1 95 ? -11.179 -0.229 6.559 1.00 97.38 95 ARG A CA 1
ATOM 734 C C . ARG A 1 95 ? -12.657 -0.580 6.678 1.00 97.38 95 ARG A C 1
ATOM 736 O O . ARG A 1 95 ? -13.368 0.030 7.472 1.00 97.38 95 ARG A O 1
ATOM 743 N N . VAL A 1 96 ? -13.125 -1.591 5.945 1.00 97.69 96 VAL A N 1
ATOM 744 C CA . VAL A 1 96 ? -14.516 -2.070 6.048 1.00 97.69 96 VAL A CA 1
ATOM 745 C C . VAL A 1 96 ? -14.835 -2.530 7.475 1.00 97.69 96 VAL A C 1
ATOM 747 O O . VAL A 1 96 ? -15.836 -2.101 8.052 1.00 97.69 96 VAL A O 1
ATOM 750 N N . GLU A 1 97 ? -13.961 -3.336 8.084 1.00 97.62 97 GLU A N 1
ATOM 751 C CA . GLU A 1 97 ? -14.132 -3.775 9.477 1.00 97.62 97 GLU A CA 1
ATOM 752 C C . GLU A 1 97 ? -14.087 -2.595 10.465 1.00 97.62 97 GLU A C 1
ATOM 754 O O . GLU A 1 97 ? -14.910 -2.518 11.382 1.00 97.62 97 GLU A O 1
ATOM 759 N N . GLN A 1 98 ? -13.177 -1.640 10.251 1.00 97.38 98 GLN A N 1
ATOM 760 C CA . GLN A 1 98 ? -13.040 -0.433 11.070 1.00 97.38 98 GLN A CA 1
ATOM 761 C C . GLN A 1 98 ? -14.301 0.427 11.045 1.00 97.38 98 GLN A C 1
ATOM 763 O O . GLN A 1 98 ? -14.792 0.849 12.093 1.00 97.38 98 GLN A O 1
ATOM 768 N N . ARG A 1 99 ? -14.861 0.650 9.853 1.00 97.31 99 ARG A N 1
ATOM 769 C CA . ARG A 1 99 ? -16.118 1.384 9.664 1.00 97.31 99 ARG A CA 1
ATOM 770 C C . ARG A 1 99 ? -17.281 0.693 10.366 1.00 97.31 99 ARG A C 1
ATOM 772 O O . ARG A 1 99 ? -18.137 1.373 10.924 1.00 97.31 99 ARG A O 1
ATOM 779 N N . GLY A 1 100 ? -17.278 -0.640 10.419 1.00 96.88 100 GLY A N 1
ATOM 780 C CA . GLY A 1 100 ? -18.224 -1.417 11.221 1.00 96.88 100 GLY A CA 1
ATOM 781 C C . GLY A 1 100 ? -18.111 -1.137 12.726 1.00 96.88 100 GLY A C 1
ATOM 782 O O . GLY A 1 100 ? -19.133 -0.972 13.392 1.00 96.88 100 GLY A O 1
ATOM 783 N N . VAL A 1 101 ? -16.889 -1.036 13.264 1.00 96.25 101 VAL A N 1
ATOM 784 C CA . VAL A 1 101 ? -16.655 -0.638 14.669 1.00 96.25 101 VAL A CA 1
ATOM 785 C C . VAL A 1 101 ? -17.114 0.806 14.906 1.00 96.25 101 VAL A C 1
ATOM 787 O O . VAL A 1 101 ? -17.897 1.052 15.824 1.00 96.25 101 VAL A O 1
ATOM 790 N N . LEU A 1 102 ? -16.690 1.745 14.053 1.00 96.00 102 LEU A N 1
ATOM 791 C CA . LEU A 1 102 ? -17.075 3.162 14.115 1.00 96.00 102 LEU A CA 1
ATOM 792 C C . LEU A 1 102 ? -18.594 3.346 14.114 1.00 96.00 102 LEU A C 1
ATOM 794 O O . LEU A 1 102 ? -19.130 4.095 14.930 1.00 96.00 102 LEU A O 1
ATOM 798 N N . PHE A 1 103 ? -19.294 2.641 13.225 1.00 95.94 103 PHE A N 1
ATOM 799 C CA . PHE A 1 103 ? -20.748 2.699 13.115 1.00 95.94 103 PHE A CA 1
ATOM 800 C C . PHE A 1 103 ? -21.439 2.342 14.435 1.00 95.94 103 PHE A C 1
ATOM 802 O O . PHE A 1 103 ? -22.312 3.079 14.895 1.00 95.94 103 PHE A O 1
ATOM 809 N N . MET A 1 104 ? -21.027 1.248 15.078 1.00 94.75 104 MET A N 1
ATOM 810 C CA . MET A 1 104 ? -21.646 0.804 16.331 1.00 94.75 104 MET A CA 1
ATOM 811 C C . MET A 1 104 ? -21.283 1.716 17.505 1.00 94.75 104 MET A C 1
ATOM 813 O O . MET A 1 104 ? -22.163 2.071 18.291 1.00 94.75 104 MET A O 1
ATOM 817 N N . LEU A 1 105 ? -20.029 2.184 17.582 1.00 93.19 105 LEU A N 1
ATOM 818 C CA . LEU A 1 105 ? -19.611 3.163 18.592 1.00 93.19 105 LEU A CA 1
ATOM 819 C C . LEU A 1 105 ? -20.424 4.462 18.492 1.00 93.19 105 LEU A C 1
ATOM 821 O O . LEU A 1 105 ? -20.940 4.936 19.505 1.00 93.19 105 LEU A O 1
ATOM 825 N N . ARG A 1 106 ? -20.611 4.999 17.279 1.00 94.38 106 ARG A N 1
ATOM 826 C CA . ARG A 1 106 ? -21.397 6.223 17.035 1.00 94.38 106 ARG A CA 1
ATOM 827 C C . ARG A 1 106 ? -22.881 6.050 17.354 1.00 94.38 106 ARG A C 1
ATOM 829 O O . ARG A 1 106 ? -23.494 6.960 17.903 1.00 94.38 106 ARG A O 1
ATOM 836 N N . ARG A 1 107 ? -23.457 4.880 17.058 1.00 93.94 107 ARG A N 1
ATOM 837 C CA . ARG A 1 107 ? -24.855 4.554 17.402 1.00 93.94 107 ARG A CA 1
ATOM 838 C C . ARG A 1 107 ? -25.063 4.189 18.870 1.00 93.94 107 ARG A C 1
ATOM 840 O O . ARG A 1 107 ? -26.203 3.955 19.262 1.00 93.94 107 ARG A O 1
ATOM 847 N N . ARG A 1 108 ? -23.989 4.132 19.666 1.00 89.12 108 ARG A N 1
ATOM 848 C CA . ARG A 1 108 ? -23.998 3.620 21.045 1.00 89.12 108 ARG A CA 1
ATOM 849 C C . ARG A 1 108 ? -24.542 2.185 21.125 1.00 89.12 108 ARG A C 1
ATOM 851 O O . ARG A 1 108 ? -25.021 1.764 22.175 1.00 89.12 108 ARG A O 1
ATOM 858 N N . ASP A 1 109 ? -24.442 1.434 20.028 1.00 87.06 109 ASP A N 1
ATOM 859 C CA . ASP A 1 109 ? -24.860 0.040 19.969 1.00 87.06 109 ASP A CA 1
ATOM 860 C C . ASP A 1 109 ? -23.778 -0.826 20.611 1.00 87.06 109 ASP A C 1
ATOM 862 O O . ASP A 1 109 ? -22.647 -0.930 20.129 1.00 87.06 109 ASP A O 1
ATOM 866 N N . ARG A 1 110 ? -24.121 -1.399 21.763 1.00 84.31 110 ARG A N 1
ATOM 867 C CA . ARG A 1 110 ? -23.231 -2.281 22.521 1.00 84.31 110 ARG A CA 1
ATOM 868 C C . ARG A 1 110 ? -23.475 -3.750 22.197 1.00 84.31 110 ARG A C 1
ATOM 870 O O . ARG A 1 110 ? -22.637 -4.583 22.541 1.00 84.31 110 ARG A O 1
ATOM 877 N N . SER A 1 111 ? -24.576 -4.072 21.518 1.00 87.94 111 SER A N 1
ATOM 878 C CA . SER A 1 111 ? -24.899 -5.443 21.148 1.00 87.94 111 SER A CA 1
ATOM 879 C C . SER A 1 111 ? -23.908 -5.931 20.086 1.00 87.94 111 SER A C 1
ATOM 881 O O . SER A 1 111 ? -23.772 -5.366 19.007 1.00 87.94 111 SER A O 1
ATOM 883 N N . GLY A 1 112 ? -23.102 -6.937 20.433 1.00 89.00 112 GLY A N 1
ATOM 884 C CA . GLY A 1 112 ? -22.076 -7.467 19.529 1.00 89.00 112 GLY A CA 1
ATOM 885 C C . GLY A 1 112 ? -20.867 -6.550 19.279 1.00 89.00 112 GLY A C 1
ATOM 886 O O . GLY A 1 112 ? -20.037 -6.880 18.428 1.00 89.00 112 GLY A O 1
ATOM 887 N N . LEU A 1 113 ? -20.707 -5.445 20.023 1.00 90.88 113 LEU A N 1
ATOM 888 C CA . LEU A 1 113 ? -19.546 -4.551 19.897 1.00 90.88 113 LEU A CA 1
ATOM 889 C C . LEU A 1 113 ? -18.225 -5.274 20.136 1.00 90.88 113 LEU A C 1
ATOM 891 O O . LEU A 1 113 ? -17.297 -5.148 19.339 1.00 90.88 113 LEU A O 1
ATOM 895 N N . GLU A 1 114 ? -18.169 -6.093 21.179 1.00 91.06 114 GLU A N 1
ATOM 896 C CA . GLU A 1 114 ? -17.007 -6.923 21.482 1.00 91.06 114 GLU A CA 1
ATOM 897 C C . GLU A 1 114 ? -16.651 -7.857 20.314 1.00 91.06 114 GLU A C 1
ATOM 899 O O . GLU A 1 114 ? -15.491 -7.925 19.900 1.00 91.06 114 GLU A O 1
ATOM 904 N N . ALA A 1 115 ? -17.655 -8.518 19.728 1.00 92.69 115 ALA A N 1
ATOM 905 C CA . ALA A 1 115 ? -17.462 -9.422 18.601 1.00 92.69 115 ALA A CA 1
ATOM 906 C C . ALA A 1 115 ? -16.912 -8.686 17.368 1.00 92.69 115 ALA A C 1
ATOM 908 O O . ALA A 1 115 ? -15.953 -9.166 16.760 1.00 92.69 115 ALA A O 1
ATOM 909 N N . ARG A 1 116 ? -17.447 -7.501 17.036 1.00 94.88 116 ARG A N 1
ATOM 910 C CA . ARG A 1 116 ? -16.952 -6.664 15.925 1.00 94.88 116 ARG A CA 1
ATOM 911 C C . ARG A 1 116 ? -15.536 -6.148 16.169 1.00 94.88 116 ARG A C 1
ATOM 913 O O . ARG A 1 116 ? -14.712 -6.166 15.260 1.00 94.88 116 ARG A O 1
ATOM 920 N N . ILE A 1 117 ? -15.216 -5.714 17.387 1.00 94.69 117 ILE A N 1
ATOM 921 C CA . ILE A 1 117 ? -13.837 -5.332 17.729 1.00 94.69 117 ILE A CA 1
ATOM 922 C C . ILE A 1 117 ? -12.915 -6.546 17.575 1.00 94.69 117 ILE A C 1
ATOM 924 O O . ILE A 1 117 ? -11.800 -6.421 17.068 1.00 94.69 117 ILE A O 1
ATOM 928 N N . GLY A 1 118 ? -13.393 -7.740 17.934 1.00 94.75 118 GLY A N 1
ATOM 929 C CA . GLY A 1 118 ? -12.692 -9.000 17.718 1.00 94.75 118 GLY A CA 1
ATOM 930 C C . GLY A 1 118 ? -12.458 -9.343 16.240 1.00 94.75 118 GLY A C 1
ATOM 931 O O . GLY A 1 118 ? -11.383 -9.862 15.919 1.00 94.75 118 GLY A O 1
ATOM 932 N N . THR A 1 119 ? -13.409 -9.071 15.334 1.00 96.25 119 THR A N 1
ATOM 933 C CA . THR A 1 119 ? -13.217 -9.271 13.880 1.00 96.25 119 THR A CA 1
ATOM 934 C C . THR A 1 119 ? -12.232 -8.259 13.310 1.00 96.25 119 THR A C 1
ATOM 936 O O . THR A 1 119 ? -11.272 -8.660 12.650 1.00 96.25 119 THR A O 1
ATOM 939 N N . TYR A 1 120 ? -12.382 -6.982 13.661 1.00 96.44 120 TYR A N 1
ATOM 940 C CA . TYR A 1 120 ? -11.454 -5.921 13.276 1.00 96.44 120 TYR A CA 1
ATOM 941 C C . TYR A 1 120 ? -10.026 -6.186 13.781 1.00 96.44 120 TYR A C 1
ATOM 943 O O . TYR A 1 120 ? -9.059 -6.117 13.029 1.00 96.44 120 TYR A O 1
ATOM 951 N N . THR A 1 121 ? -9.858 -6.599 15.036 1.00 94.69 121 THR A N 1
ATOM 952 C CA . THR A 1 121 ? -8.531 -6.922 15.589 1.00 94.69 121 THR A CA 1
ATOM 953 C C . THR A 1 121 ? -7.869 -8.083 14.843 1.00 94.69 121 THR A C 1
ATOM 955 O O . THR A 1 121 ? -6.660 -8.064 14.596 1.00 94.69 121 THR A O 1
ATOM 958 N N . ARG A 1 122 ? -8.645 -9.101 14.450 1.00 95.56 122 ARG A N 1
ATOM 959 C CA . ARG A 1 122 ? -8.148 -10.214 13.627 1.00 95.56 122 ARG A CA 1
ATOM 960 C C . ARG A 1 122 ? -7.761 -9.752 12.222 1.00 95.56 122 ARG A C 1
ATOM 962 O O . ARG A 1 122 ? -6.692 -10.142 11.750 1.00 95.56 122 ARG A O 1
ATOM 969 N N . SER A 1 123 ? -8.570 -8.909 11.578 1.00 96.19 123 SER A N 1
ATOM 970 C CA . SER A 1 123 ? -8.272 -8.395 10.236 1.00 96.19 123 SER A CA 1
ATOM 971 C C . SER A 1 123 ? -7.014 -7.524 10.225 1.00 96.19 123 SER A C 1
ATOM 973 O O . SER A 1 123 ? -6.179 -7.694 9.340 1.00 96.19 123 SER A O 1
ATOM 975 N N . ARG A 1 124 ? -6.797 -6.697 11.256 1.00 94.75 124 ARG A N 1
ATOM 976 C CA . ARG A 1 124 ? -5.554 -5.929 11.449 1.00 94.75 124 ARG A CA 1
ATOM 977 C C . ARG A 1 124 ? -4.315 -6.819 11.509 1.00 94.75 124 ARG A C 1
ATOM 979 O O . ARG A 1 124 ? -3.352 -6.582 10.786 1.00 94.75 124 ARG A O 1
ATOM 986 N N . LYS A 1 125 ? -4.345 -7.869 12.340 1.00 93.44 125 LYS A N 1
ATOM 987 C CA . LYS A 1 125 ? -3.233 -8.832 12.454 1.00 93.44 125 LYS A CA 1
ATOM 988 C C . LYS A 1 125 ? -2.961 -9.527 11.121 1.00 93.44 125 LYS A C 1
ATOM 990 O O . LYS A 1 125 ? -1.805 -9.692 10.731 1.00 93.44 125 LYS A O 1
ATOM 995 N N . GLN A 1 126 ? -4.024 -9.909 10.413 1.00 95.81 126 GLN A N 1
ATOM 996 C CA . GLN A 1 126 ? -3.898 -10.510 9.090 1.00 95.81 126 GLN A CA 1
ATOM 997 C C . GLN A 1 126 ? -3.304 -9.524 8.078 1.00 95.81 126 GLN A C 1
ATOM 999 O O . GLN A 1 126 ? -2.427 -9.913 7.313 1.00 95.81 126 GLN A O 1
ATOM 1004 N N . MET A 1 127 ? -3.722 -8.257 8.098 1.00 95.81 127 MET A N 1
ATOM 1005 C CA . MET A 1 127 ? -3.152 -7.211 7.251 1.00 95.81 127 MET A CA 1
ATOM 1006 C C . MET A 1 127 ? -1.653 -7.068 7.502 1.00 95.81 127 MET A C 1
ATOM 1008 O O . MET A 1 127 ? -0.880 -7.205 6.562 1.00 95.81 127 MET A O 1
ATOM 1012 N N . THR A 1 128 ? -1.214 -6.911 8.754 1.00 93.94 128 THR A N 1
ATOM 1013 C CA . THR A 1 128 ? 0.217 -6.831 9.094 1.00 93.94 128 THR A CA 1
ATOM 1014 C C . THR A 1 128 ? 1.010 -8.031 8.554 1.00 93.94 128 THR A C 1
ATOM 1016 O O . THR A 1 128 ? 2.091 -7.854 7.986 1.00 93.94 128 THR A O 1
ATOM 1019 N N . LYS A 1 129 ? 0.465 -9.252 8.657 1.00 94.69 129 LYS A N 1
ATOM 1020 C CA . LYS A 1 129 ? 1.090 -10.471 8.114 1.00 94.69 129 LYS A CA 1
ATOM 1021 C C . LYS A 1 129 ? 1.204 -10.440 6.586 1.00 94.69 129 LYS A C 1
ATOM 1023 O O . LYS A 1 129 ? 2.277 -10.711 6.050 1.00 94.69 129 LYS A O 1
ATOM 1028 N N . GLU A 1 130 ? 0.119 -10.117 5.889 1.00 96.19 130 GLU A N 1
ATOM 1029 C CA . GLU A 1 130 ? 0.094 -10.058 4.421 1.00 96.19 130 GLU A CA 1
ATOM 1030 C C . GLU A 1 130 ? 1.003 -8.946 3.885 1.00 96.19 130 GLU A C 1
ATOM 1032 O O . GLU A 1 130 ? 1.754 -9.178 2.940 1.00 96.19 130 GLU A O 1
ATOM 1037 N N . LEU A 1 131 ? 1.005 -7.771 4.521 1.00 95.44 131 LEU A N 1
ATOM 1038 C CA . LEU A 1 131 ? 1.889 -6.660 4.165 1.00 95.44 131 LEU A CA 1
ATOM 1039 C C . LEU A 1 131 ? 3.361 -7.036 4.336 1.00 95.44 131 LEU A C 1
ATOM 1041 O O . LEU A 1 131 ? 4.167 -6.772 3.447 1.00 95.44 131 LEU A O 1
ATOM 1045 N N . THR A 1 132 ? 3.703 -7.719 5.432 1.00 93.88 132 THR A N 1
ATOM 1046 C CA . THR A 1 132 ? 5.063 -8.235 5.649 1.00 93.88 132 THR A CA 1
ATOM 1047 C C . THR A 1 132 ? 5.474 -9.177 4.519 1.00 93.88 132 THR A C 1
ATOM 1049 O O . THR A 1 132 ? 6.543 -9.002 3.941 1.00 93.88 132 THR A O 1
ATOM 1052 N N . LYS A 1 133 ? 4.597 -10.114 4.136 1.00 93.50 133 LYS A N 1
ATOM 1053 C CA . LYS A 1 133 ? 4.851 -11.048 3.031 1.00 93.50 133 LYS A CA 1
ATOM 1054 C C . LYS A 1 133 ? 5.044 -10.325 1.695 1.00 93.50 133 LYS A C 1
ATOM 1056 O O . LYS A 1 133 ? 5.946 -10.671 0.939 1.00 93.50 133 LYS A O 1
ATOM 1061 N N . CYS A 1 134 ? 4.235 -9.304 1.410 1.00 94.44 134 CYS A N 1
ATOM 1062 C CA . CYS A 1 134 ? 4.401 -8.497 0.200 1.00 94.44 134 CYS A CA 1
ATOM 1063 C C . CYS A 1 134 ? 5.772 -7.798 0.192 1.00 94.44 134 CYS A C 1
ATOM 1065 O O . CYS A 1 134 ? 6.497 -7.874 -0.794 1.00 94.44 134 CYS A O 1
ATOM 1067 N N . LEU A 1 135 ? 6.181 -7.184 1.308 1.00 92.06 135 LEU A N 1
ATOM 1068 C CA . LEU A 1 135 ? 7.497 -6.542 1.419 1.00 92.06 135 LEU A CA 1
ATOM 1069 C C . LEU A 1 135 ? 8.667 -7.535 1.319 1.00 92.06 135 LEU A C 1
ATOM 1071 O O . LEU A 1 135 ? 9.720 -7.180 0.785 1.00 92.06 135 LEU A O 1
ATOM 1075 N N . GLU A 1 136 ? 8.500 -8.758 1.823 1.00 90.69 136 GLU A N 1
ATOM 1076 C CA . GLU A 1 136 ? 9.477 -9.842 1.678 1.00 90.69 136 GLU A CA 1
ATOM 1077 C C . GLU A 1 136 ? 9.613 -10.276 0.215 1.00 90.69 136 GLU A C 1
ATOM 1079 O O . GLU A 1 136 ? 10.734 -10.339 -0.288 1.00 90.69 136 GLU A O 1
ATOM 1084 N N . ASN A 1 137 ? 8.499 -10.473 -0.497 1.00 89.50 137 ASN A N 1
ATOM 1085 C CA . ASN A 1 137 ? 8.506 -10.795 -1.928 1.00 89.50 137 ASN A CA 1
ATOM 1086 C C . ASN A 1 137 ? 9.237 -9.716 -2.745 1.00 89.50 137 ASN A C 1
ATOM 1088 O O . ASN A 1 137 ? 10.068 -10.024 -3.600 1.00 89.50 137 ASN A O 1
ATOM 1092 N N . LEU A 1 138 ? 9.003 -8.443 -2.419 1.00 90.25 138 LEU A N 1
ATOM 1093 C CA . LEU A 1 138 ? 9.647 -7.306 -3.081 1.00 90.25 138 LEU A CA 1
ATOM 1094 C C . LEU A 1 138 ? 11.141 -7.160 -2.764 1.00 90.25 138 LEU A C 1
ATOM 1096 O O . LEU A 1 138 ? 11.846 -6.432 -3.457 1.00 90.25 138 LEU A O 1
ATOM 1100 N N . ARG A 1 139 ? 11.673 -7.853 -1.749 1.00 84.31 139 ARG A N 1
ATOM 1101 C CA . ARG A 1 139 ? 13.120 -7.861 -1.457 1.00 84.31 139 ARG A CA 1
ATOM 1102 C C . ARG A 1 139 ? 13.929 -8.565 -2.550 1.00 84.31 139 ARG A C 1
ATOM 1104 O O . ARG A 1 139 ? 15.135 -8.334 -2.654 1.00 84.31 139 ARG A O 1
ATOM 1111 N N . HIS A 1 140 ? 13.283 -9.447 -3.307 1.00 76.62 140 HIS A N 1
ATOM 1112 C CA . HIS A 1 140 ? 13.908 -10.252 -4.353 1.00 76.62 140 HIS A CA 1
ATOM 1113 C C . HIS A 1 140 ? 13.837 -9.608 -5.742 1.00 76.62 140 HIS A C 1
ATOM 1115 O O . HIS A 1 140 ? 14.552 -10.049 -6.636 1.00 76.62 140 HIS A O 1
ATOM 1121 N N . VAL A 1 141 ? 13.045 -8.544 -5.892 1.00 79.69 141 VAL A N 1
ATOM 1122 C CA . VAL A 1 141 ? 12.946 -7.743 -7.116 1.00 79.69 141 VAL A CA 1
ATOM 1123 C C . VAL A 1 141 ? 14.305 -7.104 -7.420 1.00 79.69 141 VAL A C 1
ATOM 1125 O O . VAL A 1 141 ? 14.898 -6.449 -6.559 1.00 79.69 141 VAL A O 1
ATOM 1128 N N . GLY A 1 142 ? 14.815 -7.313 -8.634 1.00 68.38 142 GLY A N 1
ATOM 1129 C CA . GLY A 1 142 ? 16.063 -6.720 -9.114 1.00 68.38 142 GLY A CA 1
ATOM 1130 C C . GLY A 1 142 ? 17.369 -7.299 -8.577 1.00 68.38 142 GLY A C 1
ATOM 1131 O O . GLY A 1 142 ? 18.385 -6.607 -8.630 1.00 68.38 142 GLY A O 1
ATOM 1132 N N . ARG A 1 143 ? 17.362 -8.526 -8.038 1.00 66.56 143 ARG A N 1
ATOM 1133 C CA . ARG A 1 143 ? 18.583 -9.212 -7.560 1.00 66.56 143 ARG A CA 1
ATOM 1134 C C . ARG A 1 143 ? 19.326 -10.009 -8.628 1.00 66.56 143 ARG A C 1
ATOM 1136 O O . ARG A 1 143 ? 20.438 -10.463 -8.365 1.00 66.56 143 ARG A O 1
ATOM 1143 N N . THR A 1 144 ? 18.714 -10.216 -9.779 1.00 58.69 144 THR A N 1
ATOM 1144 C CA . THR A 1 144 ? 19.275 -10.998 -10.873 1.00 58.69 144 THR A CA 1
ATOM 1145 C C . THR A 1 144 ? 20.257 -10.115 -11.656 1.00 58.69 144 THR A C 1
ATOM 1147 O O . THR A 1 144 ? 19.914 -9.008 -12.078 1.00 58.69 144 THR A O 1
ATOM 1150 N N . PRO A 1 145 ? 21.540 -10.510 -11.748 1.00 54.72 145 PRO A N 1
ATOM 1151 C CA . PRO A 1 145 ? 22.518 -9.758 -12.512 1.00 54.72 145 PRO A CA 1
ATOM 1152 C C . PRO A 1 145 ? 22.229 -9.963 -13.999 1.00 54.72 145 PRO A C 1
ATOM 1154 O O . PRO A 1 145 ? 22.425 -11.052 -14.529 1.00 54.72 145 PRO A O 1
ATOM 1157 N N . VAL A 1 146 ? 21.781 -8.905 -14.672 1.00 57.03 146 VAL A N 1
ATOM 1158 C CA . VAL A 1 146 ? 21.649 -8.907 -16.131 1.00 57.03 146 VAL A CA 1
ATOM 1159 C C . VAL A 1 146 ? 23.052 -8.977 -16.733 1.00 57.03 146 VAL A C 1
ATOM 1161 O O . VAL A 1 146 ? 23.868 -8.078 -16.511 1.00 57.03 146 VAL A O 1
ATOM 1164 N N . ILE A 1 147 ? 23.341 -10.040 -17.483 1.00 54.78 147 ILE A N 1
ATOM 1165 C CA . ILE A 1 147 ? 24.585 -10.162 -18.244 1.00 54.78 147 ILE A CA 1
ATOM 1166 C C . ILE A 1 147 ? 24.546 -9.096 -19.342 1.00 54.78 147 ILE A C 1
ATOM 1168 O O . ILE A 1 147 ? 23.667 -9.102 -20.200 1.00 54.78 147 ILE A O 1
ATOM 1172 N N . ALA A 1 148 ? 25.476 -8.142 -19.297 1.00 52.44 148 ALA A N 1
ATOM 1173 C CA . ALA A 1 148 ? 25.585 -7.128 -20.334 1.00 52.44 148 ALA A CA 1
ATOM 1174 C C . ALA A 1 148 ? 25.983 -7.799 -21.657 1.00 52.44 148 ALA A C 1
ATOM 1176 O O . ALA A 1 148 ? 27.052 -8.403 -21.757 1.00 52.44 148 ALA A O 1
ATOM 1177 N N . HIS A 1 149 ? 25.133 -7.695 -22.678 1.00 55.06 149 HIS A N 1
ATOM 1178 C CA . HIS A 1 149 ? 25.510 -8.083 -24.031 1.00 55.06 149 HIS A CA 1
ATOM 1179 C C . HIS A 1 149 ? 26.402 -7.001 -24.651 1.00 55.06 149 HIS A C 1
ATOM 1181 O O . HIS A 1 149 ? 26.074 -5.820 -24.625 1.00 55.06 149 HIS A O 1
ATOM 1187 N N . ASN A 1 150 ? 27.512 -7.408 -25.274 1.00 52.84 150 ASN A N 1
ATOM 1188 C CA . ASN A 1 150 ? 28.521 -6.525 -25.884 1.00 52.84 150 ASN A CA 1
ATOM 1189 C C . ASN A 1 150 ? 28.027 -5.703 -27.106 1.00 52.84 150 ASN A C 1
ATOM 1191 O O . ASN A 1 150 ? 28.844 -5.110 -27.809 1.00 52.84 150 ASN A O 1
ATOM 1195 N N . HIS A 1 151 ? 26.719 -5.682 -27.396 1.00 56.28 151 HIS A N 1
ATOM 1196 C CA . HIS A 1 151 ? 26.130 -5.097 -28.610 1.00 56.28 151 HIS A CA 1
ATOM 1197 C C . HIS A 1 151 ? 25.051 -4.023 -28.359 1.00 56.28 151 HIS A C 1
ATOM 1199 O O . HIS A 1 151 ? 24.454 -3.540 -29.325 1.00 56.28 151 HIS A O 1
ATOM 1205 N N . SER A 1 152 ? 24.785 -3.642 -27.106 1.00 63.72 152 SER A N 1
ATOM 1206 C CA . SER A 1 152 ? 23.854 -2.554 -26.763 1.00 63.72 152 SER A CA 1
ATOM 1207 C C . SER A 1 152 ? 24.521 -1.178 -26.813 1.00 63.72 152 SER A C 1
ATOM 1209 O O . SER A 1 152 ? 25.710 -1.029 -26.517 1.00 63.72 152 SER A O 1
ATOM 1211 N N . SER A 1 153 ? 23.757 -0.156 -27.202 1.00 70.88 153 SER A N 1
ATOM 1212 C CA . SER A 1 153 ? 24.244 1.223 -27.219 1.00 70.88 153 SER A CA 1
ATOM 1213 C C . SER A 1 153 ? 24.353 1.784 -25.793 1.00 70.88 153 SER A C 1
ATOM 1215 O O . SER A 1 153 ? 23.681 1.319 -24.869 1.00 70.88 153 SER A O 1
ATOM 1217 N N . ALA A 1 154 ? 25.171 2.825 -25.596 1.00 74.50 154 ALA A N 1
ATOM 1218 C CA . ALA A 1 154 ? 25.247 3.527 -24.310 1.00 74.50 154 ALA A CA 1
ATOM 1219 C C . ALA A 1 154 ? 23.874 4.074 -23.868 1.00 74.50 154 ALA A C 1
ATOM 1221 O O . ALA A 1 154 ? 23.556 4.061 -22.684 1.00 74.50 154 ALA A O 1
ATOM 1222 N N . GLN A 1 155 ? 23.036 4.493 -24.821 1.00 71.81 155 GLN A N 1
ATOM 1223 C CA . GLN A 1 155 ? 21.691 4.995 -24.551 1.00 71.81 155 GLN A CA 1
ATOM 1224 C C . GLN A 1 155 ? 20.752 3.889 -24.049 1.00 71.81 155 GLN A C 1
ATOM 1226 O O . GLN A 1 155 ? 19.973 4.127 -23.128 1.00 71.81 155 GLN A O 1
ATOM 1231 N N . ASP A 1 156 ? 20.859 2.675 -24.592 1.00 72.06 156 ASP A N 1
ATOM 1232 C CA . ASP A 1 156 ? 20.017 1.540 -24.190 1.00 72.06 156 ASP A CA 1
ATOM 1233 C C . ASP A 1 156 ? 20.313 1.128 -22.742 1.00 72.06 156 ASP A C 1
ATOM 1235 O O . ASP A 1 156 ? 19.405 0.829 -21.964 1.00 72.06 156 ASP A O 1
ATOM 1239 N N . HIS A 1 157 ? 21.593 1.156 -22.357 1.00 74.69 157 HIS A N 1
ATOM 1240 C CA . HIS A 1 157 ? 22.008 0.936 -20.973 1.00 74.69 157 HIS A CA 1
ATOM 1241 C C . HIS A 1 157 ? 21.448 2.005 -20.032 1.00 74.69 157 HIS A C 1
ATOM 1243 O O . HIS A 1 157 ? 20.930 1.671 -18.967 1.00 74.69 157 HIS A O 1
ATOM 1249 N N . GLU A 1 158 ? 21.479 3.277 -20.436 1.00 76.88 158 GLU A N 1
ATOM 1250 C CA . GLU A 1 158 ? 20.940 4.368 -19.622 1.00 76.88 158 GLU A CA 1
ATOM 1251 C C . GLU A 1 158 ? 19.422 4.264 -19.409 1.00 76.88 158 GLU A C 1
ATOM 1253 O O . GLU A 1 158 ? 18.948 4.527 -18.302 1.00 76.88 158 GLU A O 1
ATOM 1258 N N . VAL A 1 159 ? 18.661 3.864 -20.434 1.00 76.62 159 VAL A N 1
ATOM 1259 C CA . VAL A 1 159 ? 17.209 3.633 -20.319 1.00 76.62 159 VAL A CA 1
ATOM 1260 C C . VAL A 1 159 ? 16.922 2.495 -19.337 1.00 76.62 159 VAL A C 1
ATOM 1262 O O . VAL A 1 159 ? 16.076 2.639 -18.450 1.00 76.62 159 VAL A O 1
ATOM 1265 N N . MET A 1 160 ? 17.661 1.389 -19.430 1.00 77.06 160 MET A N 1
ATOM 1266 C CA . MET A 1 160 ? 17.500 0.260 -18.511 1.00 77.06 160 MET A CA 1
ATOM 1267 C C . MET A 1 160 ? 17.879 0.609 -17.072 1.00 77.06 160 MET A C 1
ATOM 1269 O O . MET A 1 160 ? 17.190 0.195 -16.137 1.00 77.06 160 MET A O 1
ATOM 1273 N N . ASP A 1 161 ? 18.932 1.397 -16.871 1.00 79.12 161 ASP A N 1
ATOM 1274 C CA . ASP A 1 161 ? 19.326 1.865 -15.542 1.00 79.12 161 ASP A CA 1
ATOM 1275 C C . ASP A 1 161 ? 18.266 2.772 -14.921 1.00 79.12 161 ASP A C 1
ATOM 1277 O O . ASP A 1 161 ? 17.967 2.651 -13.731 1.00 79.12 161 ASP A O 1
ATOM 1281 N N . VAL A 1 162 ? 17.651 3.640 -15.722 1.00 80.56 162 VAL A N 1
ATOM 1282 C CA . VAL A 1 162 ? 16.533 4.481 -15.290 1.00 80.56 162 VAL A CA 1
ATOM 1283 C C . VAL A 1 162 ? 15.321 3.633 -14.887 1.00 80.56 162 VAL A C 1
ATOM 1285 O O . VAL A 1 162 ? 14.745 3.868 -13.824 1.00 80.56 162 VAL A O 1
ATOM 1288 N N . LEU A 1 163 ? 14.973 2.592 -15.651 1.00 80.50 163 LEU A N 1
ATOM 1289 C CA . LEU A 1 163 ? 13.866 1.689 -15.303 1.00 80.50 163 LEU A CA 1
ATOM 1290 C C . LEU A 1 163 ? 14.137 0.882 -14.029 1.00 80.50 163 LEU A C 1
ATOM 1292 O O . LEU A 1 163 ? 13.238 0.702 -13.201 1.00 80.50 163 LEU A O 1
ATOM 1296 N N . LYS A 1 164 ? 15.379 0.429 -13.831 1.00 81.94 164 LYS A N 1
ATOM 1297 C CA . LYS A 1 164 ? 15.806 -0.248 -12.596 1.00 81.94 164 LYS A CA 1
ATOM 1298 C C . LYS A 1 164 ? 15.737 0.685 -11.387 1.00 81.94 164 LYS A C 1
ATOM 1300 O O . LYS A 1 164 ? 15.343 0.242 -10.304 1.00 81.94 164 LYS A O 1
ATOM 1305 N N . GLN A 1 165 ? 16.103 1.955 -11.556 1.00 80.81 165 GLN A N 1
ATOM 1306 C CA . GLN A 1 165 ? 16.011 2.961 -10.499 1.00 80.81 165 GLN A CA 1
ATOM 1307 C C . GLN A 1 165 ? 14.555 3.297 -10.168 1.00 80.81 165 GLN A C 1
ATOM 1309 O O . GLN A 1 165 ? 14.194 3.291 -8.992 1.00 80.81 165 GLN A O 1
ATOM 1314 N N . ALA A 1 166 ? 13.702 3.482 -11.178 1.00 82.00 166 ALA A N 1
ATOM 1315 C CA . ALA A 1 166 ? 12.267 3.688 -10.994 1.00 82.00 166 ALA A CA 1
ATOM 1316 C C . ALA A 1 166 ? 11.641 2.563 -10.160 1.00 82.00 166 ALA A C 1
ATOM 1318 O O . ALA A 1 166 ? 11.027 2.830 -9.129 1.00 82.00 166 ALA A O 1
ATOM 1319 N N . ARG A 1 167 ? 11.916 1.305 -10.532 1.00 85.44 167 ARG A N 1
ATOM 1320 C CA . ARG A 1 167 ? 11.537 0.094 -9.784 1.00 85.44 167 ARG A CA 1
ATOM 1321 C C . ARG A 1 167 ? 12.007 0.135 -8.322 1.00 85.44 167 ARG A C 1
ATOM 1323 O O . ARG A 1 167 ? 11.250 -0.200 -7.412 1.00 85.44 167 ARG A O 1
ATOM 1330 N N . SER A 1 168 ? 13.256 0.539 -8.074 1.00 84.12 168 SER A N 1
ATOM 1331 C CA . SER A 1 168 ? 13.819 0.659 -6.717 1.00 84.12 168 SER A CA 1
ATOM 1332 C C . SER A 1 168 ? 13.094 1.717 -5.875 1.00 84.12 168 SER A C 1
ATOM 1334 O O . SER A 1 168 ? 12.782 1.489 -4.698 1.00 84.12 168 SER A O 1
ATOM 1336 N N . ILE A 1 169 ? 12.765 2.858 -6.488 1.00 82.12 169 ILE A N 1
ATOM 1337 C CA . ILE A 1 169 ? 11.980 3.919 -5.854 1.00 82.12 169 ILE A CA 1
ATOM 1338 C C . ILE A 1 169 ? 10.578 3.400 -5.505 1.00 82.12 169 ILE A C 1
ATOM 1340 O O . ILE A 1 169 ? 10.123 3.620 -4.382 1.00 82.12 169 ILE A O 1
ATOM 1344 N N . THR A 1 170 ? 9.923 2.631 -6.385 1.00 85.75 170 THR A N 1
ATOM 1345 C CA . THR A 1 170 ? 8.613 2.007 -6.100 1.00 85.75 170 THR A CA 1
ATOM 1346 C C . THR A 1 170 ? 8.661 1.101 -4.879 1.00 85.75 170 THR A C 1
ATOM 1348 O O . 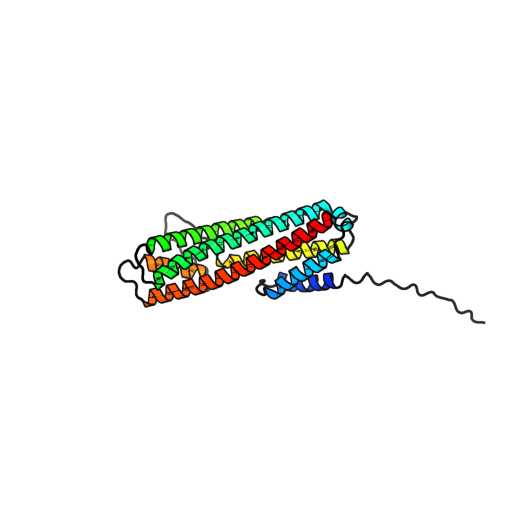THR A 1 170 ? 7.818 1.202 -3.988 1.00 85.75 170 THR A O 1
ATOM 1351 N N . VAL A 1 171 ? 9.659 0.212 -4.811 1.00 87.25 171 VAL A N 1
ATOM 1352 C CA . VAL A 1 171 ? 9.824 -0.704 -3.672 1.00 87.25 171 VAL A CA 1
ATOM 1353 C C . VAL A 1 171 ? 10.024 0.091 -2.382 1.00 87.25 171 VAL A C 1
ATOM 1355 O O . VAL A 1 171 ? 9.481 -0.266 -1.332 1.00 87.25 171 VAL A O 1
ATOM 1358 N N . SER A 1 172 ? 10.782 1.185 -2.454 1.00 84.56 172 SER A N 1
ATOM 1359 C CA . SER A 1 172 ? 11.031 2.076 -1.320 1.00 84.56 172 SER A CA 1
ATOM 1360 C C . SER A 1 172 ? 9.766 2.820 -0.884 1.00 84.56 172 SER A C 1
ATOM 1362 O O . SER A 1 172 ? 9.505 2.902 0.319 1.00 84.56 172 SER A O 1
ATOM 1364 N N . LEU A 1 173 ? 8.934 3.271 -1.830 1.00 84.56 173 LEU A N 1
ATOM 1365 C CA . LEU A 1 173 ? 7.609 3.829 -1.556 1.00 84.56 173 LEU A CA 1
ATOM 1366 C C . LEU A 1 173 ? 6.726 2.809 -0.840 1.00 84.56 173 LEU A C 1
ATOM 1368 O O . LEU A 1 173 ? 6.224 3.101 0.243 1.00 84.56 173 LEU A O 1
ATOM 1372 N N . PHE A 1 174 ? 6.565 1.607 -1.397 1.00 89.00 174 PHE A N 1
ATOM 1373 C CA . PHE A 1 174 ? 5.736 0.569 -0.782 1.00 89.00 174 PHE A CA 1
ATOM 1374 C C . PHE A 1 174 ? 6.212 0.240 0.633 1.00 89.00 174 PHE A C 1
ATOM 1376 O O . PHE A 1 174 ? 5.405 0.169 1.560 1.00 89.00 174 PHE A O 1
ATOM 1383 N N . ARG A 1 175 ? 7.528 0.130 0.848 1.00 88.62 175 ARG A N 1
ATOM 1384 C CA . ARG A 1 175 ? 8.093 -0.061 2.191 1.00 88.62 175 ARG A CA 1
ATOM 1385 C C . ARG A 1 175 ? 7.770 1.103 3.126 1.00 88.62 175 ARG A C 1
ATOM 1387 O O . ARG A 1 175 ? 7.416 0.855 4.276 1.00 88.62 175 ARG A O 1
ATOM 1394 N N . SER A 1 176 ? 7.877 2.341 2.649 1.00 84.25 176 SER A N 1
ATOM 1395 C CA . SER A 1 176 ? 7.557 3.545 3.421 1.00 84.25 176 SER A CA 1
ATOM 1396 C C . SER A 1 176 ? 6.083 3.571 3.834 1.00 84.25 176 SER A C 1
ATOM 1398 O O . SER A 1 176 ? 5.785 3.647 5.028 1.00 84.25 176 SER A O 1
ATOM 1400 N N . LEU A 1 177 ? 5.162 3.392 2.881 1.00 87.25 177 LEU A N 1
ATOM 1401 C CA . LEU A 1 177 ? 3.717 3.381 3.131 1.00 87.25 177 LEU A CA 1
ATOM 1402 C C . LEU A 1 177 ? 3.326 2.286 4.132 1.00 87.25 177 LEU A C 1
ATOM 1404 O O . LEU A 1 177 ? 2.561 2.532 5.063 1.00 87.25 177 LEU A O 1
ATOM 1408 N N . MET A 1 178 ? 3.879 1.080 3.970 1.00 89.19 178 MET A N 1
ATOM 1409 C CA . MET A 1 178 ? 3.525 -0.070 4.808 1.00 89.19 178 MET A CA 1
ATOM 1410 C C . MET A 1 178 ? 4.219 -0.072 6.174 1.00 89.19 178 MET A C 1
ATOM 1412 O O . MET A 1 178 ? 3.765 -0.769 7.082 1.00 89.19 178 MET A O 1
ATOM 1416 N N . SER A 1 179 ? 5.282 0.719 6.359 1.00 85.06 179 SER A N 1
ATOM 1417 C CA . SER A 1 179 ? 6.034 0.784 7.623 1.00 85.06 179 SER A CA 1
ATOM 1418 C C . SER A 1 179 ? 5.189 1.212 8.826 1.00 85.06 179 SER A C 1
ATOM 1420 O O . SER A 1 179 ? 5.530 0.886 9.960 1.00 85.06 179 SER A O 1
ATOM 1422 N N . LYS A 1 180 ? 4.066 1.901 8.586 1.00 82.31 180 LYS A N 1
ATOM 1423 C CA . LYS A 1 180 ? 3.107 2.306 9.623 1.00 82.31 180 LYS A CA 1
ATOM 1424 C C . LYS A 1 180 ? 2.271 1.141 10.166 1.00 82.31 180 LYS A C 1
ATOM 1426 O O . LYS A 1 180 ? 1.810 1.200 11.299 1.00 82.31 180 LYS A O 1
ATOM 1431 N N . PHE A 1 181 ? 2.067 0.097 9.362 1.00 86.75 181 PHE A N 1
ATOM 1432 C CA . PHE A 1 181 ? 1.209 -1.054 9.681 1.00 86.75 181 PHE A CA 1
ATOM 1433 C C . PHE A 1 181 ? 1.992 -2.317 10.017 1.00 86.75 181 PHE A C 1
ATOM 1435 O O . PHE A 1 181 ? 1.503 -3.220 10.705 1.00 86.75 181 PHE A O 1
ATOM 1442 N N . VAL A 1 182 ? 3.197 -2.405 9.464 1.00 83.25 182 VAL A N 1
ATOM 1443 C CA . VAL A 1 182 ? 4.153 -3.456 9.754 1.00 83.25 182 VAL A CA 1
ATOM 1444 C C . VAL A 1 182 ? 4.958 -2.977 10.943 1.00 83.25 182 VAL A C 1
ATOM 1446 O O . VAL A 1 182 ? 5.861 -2.158 10.793 1.00 83.25 182 VAL A O 1
ATOM 1449 N N . GLU A 1 183 ? 4.592 -3.466 12.131 1.00 67.19 183 GLU A N 1
ATOM 1450 C CA . GLU A 1 183 ? 5.357 -3.228 13.351 1.00 67.19 183 GLU A CA 1
ATOM 1451 C C . GLU A 1 183 ? 6.846 -3.414 13.040 1.00 67.19 183 GLU A C 1
ATOM 1453 O O . GLU A 1 183 ? 7.272 -4.470 12.549 1.00 67.19 183 GLU A O 1
ATOM 1458 N N . ARG A 1 184 ? 7.669 -2.403 13.348 1.00 55.88 184 ARG A N 1
ATOM 1459 C CA . ARG A 1 184 ? 9.091 -2.670 13.550 1.00 55.88 184 ARG A CA 1
ATOM 1460 C C . ARG A 1 184 ? 9.111 -3.660 14.693 1.00 55.88 184 ARG A C 1
ATOM 1462 O O . ARG A 1 184 ? 8.822 -3.250 15.811 1.00 55.88 184 ARG A O 1
ATOM 1469 N N . ARG A 1 185 ? 9.359 -4.949 14.418 1.00 43.91 185 ARG A N 1
ATOM 1470 C CA . ARG A 1 185 ? 9.463 -5.975 15.461 1.00 43.91 185 ARG A CA 1
ATOM 1471 C C . ARG A 1 185 ? 10.354 -5.402 16.560 1.00 43.91 185 ARG A C 1
ATOM 1473 O O . ARG A 1 185 ? 11.578 -5.407 16.422 1.00 43.91 185 ARG A O 1
ATOM 1480 N N . LYS A 1 186 ? 9.757 -4.931 17.662 1.00 45.34 186 LYS A N 1
ATOM 1481 C CA . LYS A 1 186 ? 10.464 -4.879 18.933 1.00 45.34 186 LYS A CA 1
ATOM 1482 C C . LYS A 1 186 ? 10.942 -6.313 19.083 1.00 45.34 186 LYS A C 1
ATOM 1484 O O . LYS A 1 186 ? 10.148 -7.243 18.936 1.00 45.34 186 LYS A O 1
ATOM 1489 N N . LYS A 1 187 ? 12.248 -6.530 19.207 1.00 33.88 187 LYS A N 1
ATOM 1490 C CA . LYS A 1 187 ? 12.760 -7.859 19.531 1.00 33.88 187 LYS A CA 1
ATOM 1491 C C . LYS A 1 187 ? 12.200 -8.185 20.913 1.00 33.88 187 LYS A C 1
ATOM 1493 O O . LYS A 1 187 ? 12.804 -7.839 21.919 1.00 33.88 187 LYS A O 1
ATOM 1498 N N . TRP A 1 188 ? 11.014 -8.781 20.969 1.00 33.94 188 TRP A N 1
ATOM 1499 C CA . TRP A 1 188 ? 10.534 -9.437 22.168 1.00 33.94 188 TRP A CA 1
ATOM 1500 C C . TRP A 1 188 ? 11.443 -10.652 22.313 1.00 33.94 188 TRP A C 1
ATOM 1502 O O . TRP A 1 188 ? 11.242 -11.677 21.663 1.00 33.94 188 TRP A O 1
ATOM 1512 N N . CYS A 1 189 ? 12.518 -10.503 23.087 1.00 35.50 189 CYS A N 1
ATOM 1513 C CA . CYS A 1 189 ? 13.245 -11.646 23.606 1.00 35.50 189 CYS A CA 1
ATOM 1514 C C . CYS A 1 189 ? 12.256 -12.418 24.481 1.00 35.50 189 CYS A C 1
ATOM 1516 O O . CYS A 1 189 ? 12.012 -12.060 25.631 1.00 35.50 189 CYS A O 1
ATOM 1518 N N . LEU A 1 190 ? 11.651 -13.456 23.909 1.00 40.19 190 LEU A N 1
ATOM 1519 C CA . LEU A 1 190 ? 10.941 -14.481 24.655 1.00 40.19 190 LEU A CA 1
ATOM 1520 C C . LEU A 1 190 ? 11.985 -15.278 25.442 1.00 40.19 190 LEU A C 1
ATOM 1522 O O . LEU A 1 190 ? 12.449 -16.320 24.992 1.00 40.19 190 LEU A O 1
ATOM 1526 N N . ILE A 1 191 ? 12.385 -14.768 26.606 1.00 36.75 191 ILE A N 1
ATOM 1527 C CA . ILE A 1 191 ? 13.037 -15.593 27.620 1.00 36.75 191 ILE A CA 1
ATOM 1528 C C . ILE A 1 191 ? 11.917 -16.100 28.519 1.00 36.75 191 ILE A C 1
ATOM 1530 O O . ILE A 1 191 ? 11.488 -15.447 29.468 1.00 36.75 191 ILE A O 1
ATOM 1534 N N . SER A 1 192 ? 11.392 -17.266 28.163 1.00 42.16 192 SER A N 1
ATOM 1535 C CA . SER A 1 192 ? 10.629 -18.082 29.090 1.00 42.16 192 SER A CA 1
ATOM 1536 C C . SER A 1 192 ? 11.559 -18.574 30.197 1.00 42.16 192 SER A C 1
ATOM 1538 O O . SER A 1 192 ? 12.540 -19.253 29.909 1.00 42.16 192 SER A O 1
ATOM 1540 N N . GLY A 1 193 ? 11.187 -18.303 31.446 1.00 46.94 193 GLY A N 1
ATOM 1541 C CA . GLY A 1 193 ? 11.572 -19.126 32.587 1.00 46.94 193 GLY A CA 1
ATOM 1542 C C . GLY A 1 193 ? 12.887 -18.759 33.274 1.00 46.94 193 GLY A C 1
ATOM 1543 O O . GLY A 1 193 ? 13.963 -19.111 32.818 1.00 46.94 193 GLY A O 1
ATOM 1544 N N . PHE A 1 194 ? 12.721 -18.219 34.482 1.00 43.03 194 PHE A N 1
ATOM 1545 C CA . PHE A 1 194 ? 13.641 -18.295 35.615 1.00 43.03 194 PHE A CA 1
ATOM 1546 C C . PHE A 1 194 ? 14.818 -17.298 35.707 1.00 43.03 194 PHE A C 1
ATOM 1548 O O . PHE A 1 194 ? 15.683 -17.182 34.851 1.00 43.03 194 PHE A O 1
ATOM 1555 N N . PHE A 1 195 ? 14.841 -16.676 36.893 1.00 33.50 195 PHE A N 1
ATOM 1556 C CA . PHE A 1 195 ? 15.856 -15.838 37.536 1.00 33.50 195 PHE A CA 1
ATOM 1557 C C . PHE A 1 195 ? 15.907 -14.345 37.175 1.00 33.50 195 PHE A C 1
ATOM 1559 O O . PHE A 1 195 ? 16.244 -13.915 36.077 1.00 33.50 195 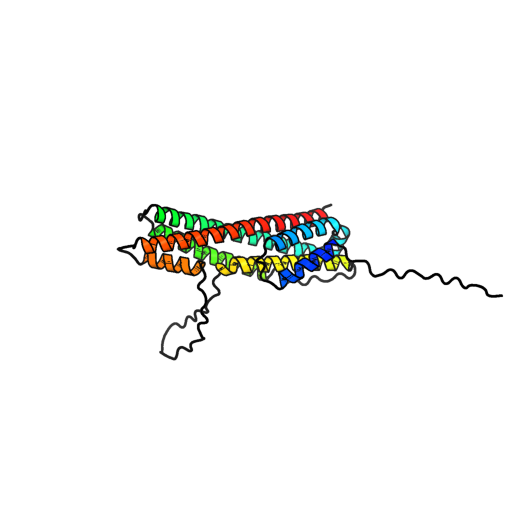PHE A O 1
ATOM 1566 N N . LYS A 1 196 ? 15.614 -13.540 38.210 1.00 44.47 196 LYS A N 1
ATOM 1567 C CA . LYS A 1 196 ? 15.943 -12.118 38.325 1.00 44.47 196 LYS A CA 1
ATOM 1568 C C . LYS A 1 196 ? 17.415 -11.905 37.963 1.00 44.47 196 LYS A C 1
ATOM 1570 O O . LYS A 1 196 ? 18.285 -12.272 38.746 1.00 44.47 196 LYS A O 1
ATOM 1575 N N . SER A 1 197 ? 17.693 -11.236 36.850 1.00 29.75 197 SER A N 1
ATOM 1576 C CA . SER A 1 197 ? 18.944 -10.497 36.701 1.00 29.75 197 SER A CA 1
ATOM 1577 C C . SER A 1 197 ? 18.785 -9.349 35.710 1.00 29.75 197 SER A C 1
ATOM 1579 O O . SER A 1 197 ? 18.568 -9.549 34.522 1.00 29.75 197 SER A O 1
ATOM 1581 N N . ARG A 1 198 ? 18.862 -8.144 36.281 1.00 29.41 198 ARG A N 1
ATOM 1582 C CA . ARG A 1 198 ? 19.316 -6.878 35.698 1.00 29.41 198 ARG A CA 1
ATOM 1583 C C . ARG A 1 198 ? 18.814 -6.546 34.287 1.00 29.41 198 ARG A C 1
ATOM 1585 O O . ARG A 1 198 ? 19.460 -6.815 33.282 1.00 29.41 198 ARG A O 1
ATOM 1592 N N . VAL A 1 199 ? 17.695 -5.824 34.267 1.00 30.97 199 VAL A N 1
ATOM 1593 C CA . VAL A 1 199 ? 17.300 -4.940 33.167 1.00 30.97 199 VAL A CA 1
ATOM 1594 C C . VAL A 1 199 ? 18.483 -4.023 32.841 1.00 30.97 199 VAL A C 1
ATOM 1596 O O . VAL A 1 199 ? 18.814 -3.132 33.622 1.00 30.97 199 VAL A O 1
ATOM 1599 N N . TRP A 1 200 ? 19.140 -4.256 31.705 1.00 27.78 200 TRP A N 1
ATOM 1600 C CA . TRP A 1 200 ? 19.895 -3.208 31.033 1.00 27.78 200 TRP A CA 1
ATOM 1601 C C . TRP A 1 200 ? 18.876 -2.412 30.227 1.00 27.78 200 TRP A C 1
ATOM 1603 O O . TRP A 1 200 ? 18.362 -2.881 29.211 1.00 27.78 200 TRP A O 1
ATOM 1613 N N . SER A 1 201 ? 18.532 -1.238 30.749 1.00 28.75 201 SER A N 1
ATOM 1614 C CA . SER A 1 201 ? 17.762 -0.235 30.030 1.00 28.75 201 SER A CA 1
ATOM 1615 C C . SER A 1 201 ? 18.588 0.189 28.819 1.00 28.75 201 SER A C 1
ATOM 1617 O O . SER A 1 201 ? 19.557 0.927 28.960 1.00 28.75 201 SER A O 1
ATOM 1619 N N . VAL A 1 202 ? 18.247 -0.312 27.632 1.00 31.48 202 VAL A N 1
ATOM 1620 C CA . VAL A 1 202 ? 18.543 0.446 26.416 1.00 31.48 202 VAL A CA 1
ATOM 1621 C C . VAL A 1 202 ? 17.569 1.607 26.462 1.00 31.48 202 VAL A C 1
ATOM 1623 O O . VAL A 1 202 ? 16.361 1.378 26.520 1.00 31.48 202 VAL A O 1
ATOM 1626 N N . GLU A 1 203 ? 18.129 2.808 26.570 1.00 26.84 203 GLU A N 1
ATOM 1627 C CA . GLU A 1 203 ? 17.425 4.084 26.592 1.00 26.84 203 GLU A CA 1
ATOM 1628 C C . GLU A 1 203 ? 16.220 4.032 25.655 1.00 26.84 203 GLU A C 1
ATOM 1630 O O . GLU A 1 203 ? 16.337 3.846 24.442 1.00 26.84 203 GLU A O 1
ATOM 1635 N N . THR A 1 204 ? 15.042 4.121 26.264 1.00 33.66 204 THR A N 1
ATOM 1636 C CA . THR A 1 204 ? 13.812 4.472 25.580 1.00 33.66 204 THR A CA 1
ATOM 1637 C C . THR A 1 204 ? 13.986 5.904 25.104 1.00 33.66 204 THR A C 1
ATOM 1639 O O . THR A 1 204 ? 13.610 6.842 25.800 1.00 33.66 204 THR A O 1
ATOM 1642 N N . ASP A 1 205 ? 14.602 6.059 23.936 1.00 32.78 205 ASP A N 1
ATOM 1643 C CA . ASP A 1 205 ? 14.248 7.154 23.047 1.00 32.78 205 ASP A CA 1
ATOM 1644 C C . ASP A 1 205 ? 12.722 7.099 22.905 1.00 32.78 205 ASP A C 1
ATOM 1646 O O . ASP A 1 205 ? 12.168 6.001 22.743 1.00 32.78 205 ASP A O 1
ATOM 1650 N N . ASP A 1 206 ? 12.049 8.233 23.094 1.00 36.66 206 ASP A N 1
ATOM 1651 C CA . ASP A 1 206 ? 10.593 8.375 23.061 1.00 36.66 206 ASP A CA 1
ATOM 1652 C C . ASP A 1 206 ? 10.066 7.899 21.702 1.00 36.66 206 ASP A C 1
ATOM 1654 O O . ASP A 1 206 ? 9.873 8.662 20.756 1.00 36.66 206 ASP A O 1
ATOM 1658 N N . MET A 1 207 ? 9.878 6.586 21.573 1.00 45.84 207 MET A N 1
ATOM 1659 C CA . MET A 1 207 ? 9.456 5.962 20.336 1.00 45.84 207 MET A CA 1
ATOM 1660 C C . MET A 1 207 ? 7.966 6.226 20.221 1.00 45.84 207 MET A C 1
ATOM 1662 O O . MET A 1 207 ? 7.149 5.465 20.747 1.00 45.84 207 MET A O 1
ATOM 1666 N N . GLU A 1 208 ? 7.640 7.355 19.594 1.00 55.59 208 GLU A N 1
ATOM 1667 C CA . GLU A 1 208 ? 6.283 7.782 19.300 1.00 55.59 208 GLU A CA 1
ATOM 1668 C C . GLU A 1 208 ? 5.490 6.574 18.793 1.00 55.59 208 GLU A C 1
ATOM 1670 O O . GLU A 1 208 ? 5.772 5.998 17.738 1.00 55.59 208 GLU A O 1
ATOM 1675 N N . THR A 1 209 ? 4.541 6.119 19.612 1.00 66.75 209 THR A N 1
ATOM 1676 C CA . THR A 1 209 ? 3.724 4.955 19.281 1.00 66.75 209 THR A CA 1
ATOM 1677 C C . THR A 1 209 ? 2.964 5.264 17.999 1.00 66.75 209 THR A C 1
ATOM 1679 O O . THR A 1 209 ? 2.315 6.311 17.881 1.00 66.75 209 THR A O 1
ATOM 1682 N N . SER A 1 210 ? 3.072 4.373 17.011 1.00 81.25 210 SER A N 1
ATOM 1683 C CA . SER A 1 210 ? 2.384 4.564 15.734 1.00 81.25 210 SER A CA 1
ATOM 1684 C C . SER A 1 210 ? 0.878 4.708 15.976 1.00 81.25 210 SER A C 1
ATOM 1686 O O . SER A 1 210 ? 0.330 4.090 16.890 1.00 81.25 210 SER A O 1
ATOM 1688 N N . GLU A 1 211 ? 0.172 5.504 15.167 1.00 83.00 211 GLU A N 1
ATOM 1689 C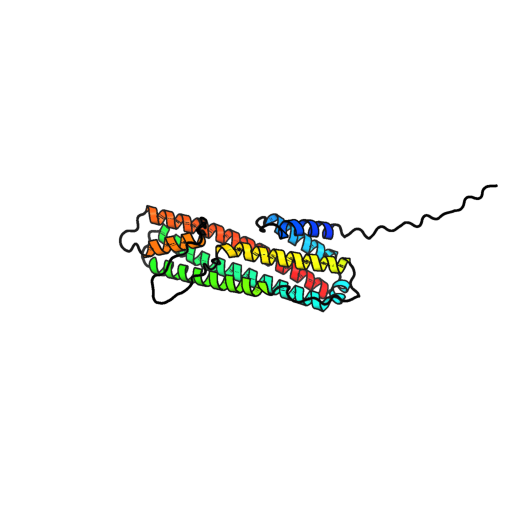 CA . GLU A 1 211 ? -1.296 5.596 15.276 1.00 83.00 211 GLU A CA 1
ATOM 1690 C C . GLU A 1 211 ? -1.966 4.226 15.139 1.00 83.00 211 GLU A C 1
ATOM 1692 O O . GLU A 1 211 ? -2.959 3.940 15.807 1.00 83.00 211 GLU A O 1
ATOM 1697 N N . TRP A 1 212 ? -1.348 3.333 14.362 1.00 87.25 212 TRP A N 1
ATOM 1698 C CA . TRP A 1 212 ? -1.726 1.933 14.296 1.00 87.25 212 TRP A CA 1
ATOM 1699 C C . TRP A 1 212 ? -1.690 1.271 15.684 1.00 87.25 212 TRP A C 1
ATOM 1701 O O . TRP A 1 212 ? -2.702 0.727 16.122 1.00 87.25 212 TRP A O 1
ATOM 1711 N N . GLU A 1 213 ? -0.585 1.353 16.423 1.00 87.50 213 GLU A N 1
ATOM 1712 C CA . GLU A 1 213 ? -0.489 0.812 17.788 1.00 87.50 213 GLU A CA 1
ATOM 1713 C C . GLU A 1 213 ? -1.450 1.507 18.764 1.00 87.50 213 GLU A C 1
ATOM 1715 O O . GLU A 1 213 ? -2.118 0.826 19.546 1.00 87.50 213 GLU A O 1
ATOM 1720 N N . LYS A 1 214 ? -1.599 2.837 18.680 1.00 89.81 214 LYS A N 1
ATOM 1721 C CA . LYS A 1 214 ? -2.528 3.612 19.525 1.00 89.81 214 LYS A CA 1
ATOM 1722 C C . LYS A 1 214 ? -3.968 3.104 19.398 1.00 89.81 214 LYS A C 1
ATOM 1724 O O . LYS A 1 214 ? -4.621 2.878 20.416 1.00 89.81 214 LYS A O 1
ATOM 1729 N N . VAL A 1 215 ? -4.443 2.839 18.176 1.00 90.81 215 VAL A N 1
ATOM 1730 C CA . VAL A 1 215 ? -5.778 2.254 17.937 1.00 90.81 215 VAL A CA 1
ATOM 1731 C C . VAL A 1 215 ? -5.907 0.869 18.576 1.00 90.81 215 VAL A C 1
ATOM 1733 O O . VAL A 1 215 ? -6.933 0.565 19.185 1.00 90.81 215 VAL A O 1
ATOM 1736 N N . ALA A 1 216 ? -4.878 0.023 18.469 1.00 90.12 216 ALA A N 1
ATOM 1737 C CA . ALA A 1 216 ? -4.908 -1.313 19.065 1.00 90.12 216 ALA A CA 1
ATOM 1738 C C . ALA A 1 216 ? -5.016 -1.251 20.598 1.00 90.12 216 ALA A C 1
ATOM 1740 O O . ALA A 1 216 ? -5.835 -1.962 21.182 1.00 90.12 216 ALA A O 1
ATOM 1741 N N . MET A 1 217 ? -4.245 -0.366 21.237 1.00 89.94 217 MET A N 1
ATOM 1742 C CA . MET A 1 217 ? -4.288 -0.159 22.688 1.00 89.94 217 MET A CA 1
ATOM 1743 C C . MET A 1 217 ? -5.638 0.405 23.144 1.00 89.94 217 MET A C 1
ATOM 1745 O O . MET A 1 217 ? -6.223 -0.097 24.105 1.00 89.94 217 MET A O 1
ATOM 1749 N N . ALA A 1 218 ? -6.167 1.400 22.427 1.00 90.56 218 ALA A N 1
ATOM 1750 C CA . ALA A 1 218 ? -7.450 2.024 22.742 1.00 90.56 218 ALA A CA 1
ATOM 1751 C C . ALA A 1 218 ? -8.611 1.013 22.670 1.00 90.56 218 ALA A C 1
ATOM 1753 O O . ALA A 1 218 ? -9.491 0.998 23.530 1.00 90.56 218 ALA A O 1
ATOM 1754 N N . LEU A 1 219 ? -8.587 0.103 21.690 1.00 89.44 219 LEU A N 1
ATOM 1755 C CA . LEU A 1 219 ? -9.592 -0.955 21.577 1.00 89.44 219 LEU A CA 1
ATOM 1756 C C . LEU A 1 219 ? -9.466 -2.033 22.654 1.00 89.44 219 LEU A C 1
ATOM 1758 O O . LEU A 1 219 ? -10.490 -2.510 23.138 1.00 89.44 219 LEU A O 1
ATOM 1762 N N . GLN A 1 220 ? -8.247 -2.394 23.063 1.00 87.31 220 GLN A N 1
ATOM 1763 C CA . GLN A 1 220 ? -8.040 -3.318 24.186 1.00 87.31 220 GLN A CA 1
ATOM 1764 C C . GLN A 1 220 ? -8.591 -2.742 25.494 1.00 87.31 220 GLN A C 1
ATOM 1766 O O . GLN A 1 220 ? -9.269 -3.446 26.240 1.00 87.31 220 GLN A O 1
ATOM 1771 N N . GLN A 1 221 ? -8.353 -1.454 25.752 1.00 85.94 221 GLN A N 1
ATOM 1772 C CA . GLN A 1 221 ? -8.922 -0.756 26.908 1.00 85.94 221 GLN A CA 1
ATOM 1773 C C . GLN A 1 221 ? -10.453 -0.727 26.841 1.00 85.94 221 GLN A C 1
ATOM 1775 O O . GLN A 1 221 ? -11.121 -1.012 27.835 1.00 85.94 221 GLN A O 1
ATOM 1780 N N . LEU A 1 222 ? -11.010 -0.464 25.655 1.00 85.56 222 LEU A N 1
ATOM 1781 C CA . LEU A 1 222 ? -12.455 -0.458 25.437 1.00 85.56 222 LEU A CA 1
ATOM 1782 C C . LEU A 1 222 ? -13.093 -1.841 25.656 1.00 85.56 222 LEU A C 1
ATOM 1784 O O . LEU A 1 222 ? -14.222 -1.912 26.133 1.00 85.56 222 LEU A O 1
ATOM 1788 N N . GLN A 1 223 ? -12.378 -2.931 25.359 1.00 83.31 223 GLN A N 1
ATOM 1789 C CA . GLN A 1 223 ? -12.816 -4.301 25.662 1.00 83.31 223 GLN A CA 1
ATOM 1790 C C . GLN A 1 223 ? -12.694 -4.653 27.154 1.00 83.31 223 GLN A C 1
ATOM 1792 O O . GLN A 1 223 ? -13.522 -5.395 27.674 1.00 83.31 223 GLN A O 1
ATOM 1797 N N . ALA A 1 224 ? -11.680 -4.129 27.850 1.00 81.69 224 ALA A N 1
ATOM 1798 C CA . ALA A 1 224 ? -11.459 -4.391 29.274 1.00 81.69 224 ALA A CA 1
ATOM 1799 C C . ALA A 1 224 ? -12.444 -3.642 30.192 1.00 81.69 224 ALA A C 1
ATOM 1801 O O . ALA A 1 224 ? -12.729 -4.100 31.300 1.00 81.69 224 ALA A O 1
ATOM 1802 N N . ALA A 1 225 ? -12.982 -2.506 29.743 1.00 75.38 225 ALA A N 1
ATOM 1803 C CA . ALA A 1 225 ? -13.971 -1.716 30.471 1.00 75.38 225 ALA A CA 1
ATOM 1804 C C . ALA A 1 225 ? -15.364 -2.386 30.436 1.00 75.38 225 ALA A C 1
ATOM 1806 O O . ALA A 1 225 ? -16.281 -1.921 29.763 1.00 75.38 225 ALA A O 1
ATOM 1807 N N . SER A 1 226 ? -15.537 -3.500 31.158 1.00 60.59 226 SER A N 1
ATOM 1808 C CA . SER A 1 226 ? -16.735 -4.352 31.062 1.00 60.59 226 SER A CA 1
ATOM 1809 C C . SER A 1 226 ? -18.003 -3.812 31.745 1.00 60.59 226 SER A C 1
ATOM 1811 O O . SER A 1 226 ? -19.053 -4.439 31.629 1.00 60.59 226 SER A O 1
ATOM 1813 N N . SER A 1 227 ? -17.960 -2.668 32.444 1.00 60.47 227 SER A N 1
ATOM 1814 C CA . SER A 1 227 ? -19.115 -2.210 33.243 1.00 60.47 227 SER A CA 1
ATOM 1815 C C . SER A 1 227 ? -19.501 -0.731 33.116 1.00 60.47 227 SER A C 1
ATOM 1817 O O . SER A 1 227 ? -20.682 -0.424 33.277 1.00 60.47 227 SER A O 1
ATOM 1819 N N . LYS A 1 228 ? -18.582 0.187 32.775 1.00 65.12 228 LYS A N 1
ATOM 1820 C CA . LYS A 1 228 ? -18.890 1.601 32.473 1.00 65.12 228 LYS A CA 1
ATOM 1821 C C . LYS A 1 228 ? -17.882 2.173 31.476 1.00 65.12 228 LYS A C 1
ATOM 1823 O O . LYS A 1 228 ? -16.768 2.524 31.844 1.00 65.12 228 LYS A O 1
ATOM 1828 N N . LEU A 1 229 ? -18.284 2.276 30.213 1.00 69.75 229 LEU A N 1
ATOM 1829 C CA . LEU A 1 229 ? -17.540 3.028 29.205 1.00 69.75 229 LEU A CA 1
ATOM 1830 C C . LEU A 1 229 ? -17.858 4.512 29.374 1.00 69.75 229 LEU A C 1
ATOM 1832 O O . LEU A 1 229 ? -18.974 4.930 29.065 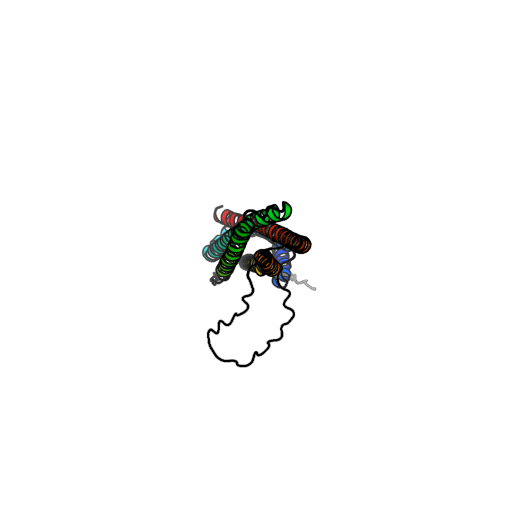1.00 69.75 229 LEU A O 1
ATOM 1836 N N . GLU A 1 230 ? -16.902 5.295 29.873 1.00 78.12 230 GLU A N 1
ATOM 1837 C CA . GLU A 1 230 ? -17.062 6.750 29.916 1.00 78.12 230 GLU A CA 1
ATOM 1838 C C . GLU A 1 230 ? -17.239 7.294 28.494 1.00 78.12 230 GLU A C 1
ATOM 1840 O O . GLU A 1 230 ? -16.535 6.888 27.563 1.00 78.12 230 GLU A O 1
ATOM 1845 N N . GLU A 1 231 ? -18.184 8.220 28.314 1.00 81.69 231 GLU A N 1
ATOM 1846 C CA . GLU A 1 231 ? -18.471 8.795 26.995 1.00 81.69 231 GLU A CA 1
ATOM 1847 C C . GLU A 1 231 ? -17.235 9.483 26.392 1.00 81.69 231 GLU A C 1
ATOM 1849 O O . GLU A 1 231 ? -17.007 9.371 25.187 1.00 81.69 231 GLU A O 1
ATOM 1854 N N . ASN A 1 232 ? -16.390 10.091 27.231 1.00 83.38 232 ASN A N 1
ATOM 1855 C CA . ASN A 1 232 ? -15.131 10.715 26.817 1.00 83.38 232 ASN A CA 1
ATOM 1856 C C . ASN A 1 232 ? -14.155 9.693 26.211 1.00 83.38 232 ASN A C 1
ATOM 1858 O O . ASN A 1 232 ? -13.640 9.908 25.116 1.00 83.38 232 ASN A O 1
ATOM 1862 N N . HIS A 1 233 ? -13.975 8.534 26.855 1.00 85.75 233 HIS A N 1
ATOM 1863 C CA . HIS A 1 233 ? -13.117 7.464 26.334 1.00 85.75 233 HIS A CA 1
ATOM 1864 C C . HIS A 1 233 ? -13.618 6.913 24.995 1.00 85.75 233 HIS A C 1
ATOM 1866 O O . HIS A 1 233 ? -12.830 6.635 24.093 1.00 85.75 233 HIS A O 1
ATOM 1872 N N . VAL A 1 234 ? -14.936 6.775 24.835 1.00 89.44 234 VAL A N 1
ATOM 1873 C CA . VAL A 1 234 ? -15.533 6.346 23.561 1.00 89.44 234 VAL A CA 1
ATOM 1874 C C . VAL A 1 234 ? -15.282 7.388 22.470 1.00 89.44 234 VAL A C 1
ATOM 1876 O O . VAL A 1 234 ? -14.962 7.015 21.341 1.00 89.44 234 VAL A O 1
ATOM 1879 N N . HIS A 1 235 ? -15.406 8.676 22.796 1.00 91.25 235 HIS A N 1
ATOM 1880 C CA . HIS A 1 235 ? -15.146 9.767 21.861 1.00 91.25 235 HIS A CA 1
ATOM 1881 C C . HIS A 1 235 ? -13.685 9.782 21.387 1.00 91.25 235 HIS A C 1
ATOM 1883 O O . HIS A 1 235 ? -13.430 9.884 20.186 1.00 91.25 235 HIS A O 1
ATOM 1889 N N . ASP A 1 236 ? -12.733 9.580 22.299 1.00 91.25 236 ASP A N 1
ATOM 1890 C CA . ASP A 1 236 ? -11.311 9.477 21.960 1.00 91.25 236 ASP A CA 1
ATOM 1891 C C . ASP A 1 236 ? -11.009 8.293 21.035 1.00 91.25 236 ASP A C 1
ATOM 1893 O O . ASP A 1 236 ? -10.279 8.445 20.052 1.00 91.25 236 ASP A O 1
ATOM 1897 N N . VAL A 1 237 ? -11.614 7.129 21.298 1.00 93.19 237 VAL A N 1
ATOM 1898 C CA . VAL A 1 237 ? -11.479 5.947 20.432 1.00 93.19 237 VAL A CA 1
ATOM 1899 C C . VAL A 1 237 ? -12.045 6.224 19.038 1.00 93.19 237 VAL A C 1
ATOM 1901 O O . VAL A 1 237 ? -11.407 5.869 18.049 1.00 93.19 237 VAL A O 1
ATOM 1904 N N . ILE A 1 238 ? -13.213 6.870 18.938 1.00 95.06 238 ILE A N 1
ATOM 1905 C CA . ILE A 1 238 ? -13.812 7.244 17.646 1.00 95.06 238 ILE A CA 1
ATOM 1906 C C . ILE A 1 238 ? -12.865 8.160 16.867 1.00 95.06 238 ILE A C 1
ATOM 1908 O O . ILE A 1 238 ? -12.572 7.870 15.712 1.00 95.06 238 ILE A O 1
ATOM 1912 N N . ARG A 1 239 ? -12.325 9.205 17.504 1.00 95.38 239 ARG A N 1
ATOM 1913 C CA . ARG A 1 239 ? -11.387 10.144 16.869 1.00 95.38 239 ARG A CA 1
ATOM 1914 C C . ARG A 1 239 ? -10.126 9.448 16.347 1.00 95.38 239 ARG A C 1
ATOM 1916 O O . ARG A 1 239 ? -9.686 9.733 15.237 1.00 95.38 239 ARG A O 1
ATOM 1923 N N . LEU A 1 240 ? -9.560 8.519 17.120 1.00 94.94 240 LEU A N 1
ATOM 1924 C CA . LEU A 1 240 ? -8.402 7.726 16.690 1.00 94.94 240 LEU A CA 1
ATOM 1925 C C . LEU A 1 240 ? -8.735 6.807 15.505 1.00 94.94 240 LEU A C 1
ATOM 1927 O O . LEU A 1 240 ? -7.943 6.689 14.570 1.00 94.94 240 LEU A O 1
ATOM 1931 N N . LEU A 1 241 ? -9.902 6.160 15.532 1.00 95.56 241 LEU A N 1
ATOM 1932 C CA . LEU A 1 241 ? -10.374 5.328 14.425 1.00 95.56 241 LEU A CA 1
ATOM 1933 C C . LEU A 1 241 ? -10.665 6.163 13.170 1.00 95.56 241 LEU A C 1
ATOM 1935 O O . LEU A 1 241 ? -10.404 5.690 12.072 1.00 95.56 241 LEU A O 1
ATOM 1939 N N . ASP A 1 242 ? -11.166 7.388 13.297 1.00 95.44 242 ASP A N 1
ATOM 1940 C CA . ASP A 1 242 ? -11.385 8.270 12.147 1.00 95.44 242 ASP A CA 1
ATOM 1941 C C . ASP A 1 242 ? -10.058 8.704 11.511 1.00 95.44 242 ASP A C 1
ATOM 1943 O O . ASP A 1 242 ? -9.856 8.457 10.322 1.00 95.44 242 ASP A O 1
ATOM 1947 N N . SER A 1 243 ? -9.104 9.200 12.314 1.00 92.81 243 SER A N 1
ATOM 1948 C CA . SER A 1 243 ? -7.748 9.544 11.840 1.00 92.81 243 SER A CA 1
ATOM 1949 C C . SER A 1 243 ? -7.096 8.371 11.095 1.00 92.81 243 SER A C 1
ATOM 1951 O O . SER A 1 243 ? -6.588 8.504 9.979 1.00 92.81 243 SER A O 1
ATOM 1953 N N . SER A 1 244 ? -7.180 7.165 11.666 1.00 92.56 244 SER A N 1
ATOM 1954 C CA . SER A 1 244 ? -6.618 5.977 11.027 1.00 92.56 244 SER A CA 1
ATOM 1955 C C . SER A 1 244 ? -7.360 5.558 9.746 1.00 92.56 244 SER A C 1
ATOM 1957 O O . SER A 1 244 ? -6.714 4.961 8.882 1.00 92.56 244 SER A O 1
ATOM 1959 N N . ASP A 1 245 ? -8.673 5.801 9.600 1.00 94.50 245 ASP A N 1
ATOM 1960 C CA . ASP A 1 245 ? -9.406 5.486 8.352 1.00 94.50 245 ASP A CA 1
ATOM 1961 C C . ASP A 1 245 ? -9.029 6.449 7.227 1.00 94.50 245 ASP A C 1
ATOM 1963 O O . ASP A 1 245 ? -8.887 6.017 6.081 1.00 94.50 245 ASP A O 1
ATOM 1967 N N . GLU A 1 246 ? -8.840 7.728 7.553 1.00 91.38 246 GLU A N 1
ATOM 1968 C CA . GLU A 1 246 ? -8.377 8.750 6.609 1.00 91.38 246 GLU A CA 1
ATOM 1969 C C . GLU A 1 246 ? -6.984 8.405 6.079 1.00 91.38 246 GLU A C 1
ATOM 1971 O O . GLU A 1 246 ? -6.765 8.370 4.865 1.00 91.38 246 GLU A O 1
ATOM 1976 N N . GLN A 1 247 ? -6.061 8.036 6.971 1.00 89.25 247 GLN A N 1
ATOM 1977 C CA . GLN A 1 247 ? -4.723 7.600 6.571 1.00 89.25 247 GLN A CA 1
ATOM 1978 C C . GLN A 1 247 ? -4.738 6.347 5.698 1.00 89.25 247 GLN A C 1
ATOM 1980 O O . GLN A 1 247 ? -4.051 6.300 4.677 1.00 89.25 247 GLN A O 1
ATOM 1985 N N . MET A 1 248 ? -5.508 5.324 6.083 1.00 92.75 248 MET A N 1
ATOM 1986 C CA . MET A 1 248 ? -5.651 4.124 5.258 1.00 92.75 248 MET A CA 1
ATOM 1987 C C . MET A 1 248 ? -6.272 4.450 3.899 1.00 92.75 248 MET A C 1
ATOM 1989 O O . MET A 1 248 ? -5.864 3.863 2.903 1.00 92.75 248 MET A O 1
ATOM 1993 N N . GLY A 1 249 ? -7.212 5.397 3.844 1.00 92.31 249 GLY A N 1
ATOM 1994 C CA . GLY A 1 249 ? -7.809 5.855 2.594 1.00 92.31 249 GLY A CA 1
ATOM 1995 C C . GLY A 1 249 ? -6.824 6.542 1.667 1.00 92.31 249 GLY A C 1
ATOM 1996 O O . GLY A 1 249 ? -6.763 6.183 0.495 1.00 92.31 249 GLY A O 1
ATOM 1997 N N . SER A 1 250 ? -5.999 7.443 2.200 1.00 89.38 250 SER A N 1
ATOM 1998 C CA . SER A 1 250 ? -4.914 8.055 1.429 1.00 89.38 250 SER 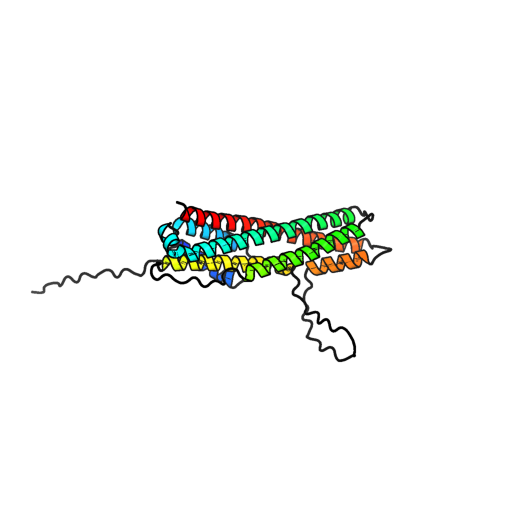A CA 1
ATOM 1999 C C . SER A 1 250 ? -3.951 6.992 0.891 1.00 89.38 250 SER A C 1
ATOM 2001 O O . SER A 1 250 ? -3.595 7.013 -0.281 1.00 89.38 250 SER A O 1
ATOM 2003 N N . ILE A 1 251 ? -3.580 6.000 1.706 1.00 89.25 251 ILE A N 1
ATOM 2004 C CA . ILE A 1 251 ? -2.697 4.907 1.272 1.00 89.25 251 ILE A CA 1
ATOM 2005 C C . ILE A 1 251 ? -3.343 4.050 0.176 1.00 89.25 251 ILE A C 1
ATOM 2007 O O . ILE A 1 251 ? -2.666 3.683 -0.783 1.00 89.25 251 ILE A O 1
ATOM 2011 N N . GLU A 1 252 ? -4.629 3.730 0.298 1.00 91.81 252 GLU A N 1
ATOM 2012 C CA . GLU A 1 252 ? -5.378 2.966 -0.705 1.00 91.81 252 GLU A CA 1
ATOM 2013 C C . GLU A 1 252 ? -5.431 3.695 -2.058 1.00 91.81 252 GLU A C 1
ATOM 2015 O O . GLU A 1 252 ? -5.195 3.075 -3.098 1.00 91.81 252 GLU A O 1
ATOM 2020 N N . GLU A 1 253 ? -5.671 5.008 -2.040 1.00 90.12 253 GLU A N 1
ATOM 2021 C CA . GLU A 1 253 ? -5.671 5.870 -3.228 1.00 90.12 253 GLU A CA 1
ATOM 2022 C C . GLU A 1 253 ? -4.287 5.927 -3.883 1.00 90.12 253 GLU A C 1
ATOM 2024 O O . GLU A 1 253 ? -4.157 5.676 -5.083 1.00 90.12 253 GLU A O 1
ATOM 2029 N N . ILE A 1 254 ? -3.242 6.165 -3.082 1.00 86.69 254 ILE A N 1
ATOM 2030 C CA . ILE A 1 254 ? -1.846 6.167 -3.535 1.00 86.69 254 ILE A CA 1
ATOM 2031 C C . ILE A 1 254 ? -1.513 4.842 -4.223 1.00 86.69 254 ILE A C 1
ATOM 2033 O O . ILE A 1 254 ? -1.012 4.837 -5.347 1.00 86.69 254 ILE A O 1
ATOM 2037 N N . LEU A 1 255 ? -1.815 3.713 -3.575 1.00 90.31 255 LEU A N 1
ATOM 2038 C CA . LEU A 1 255 ? -1.577 2.389 -4.147 1.00 90.31 255 LEU A CA 1
ATOM 2039 C C . LEU A 1 255 ? -2.341 2.217 -5.461 1.00 90.31 255 LEU A C 1
ATOM 2041 O O . LEU A 1 255 ? -1.734 1.826 -6.451 1.00 90.31 255 LEU A O 1
ATOM 2045 N N . GLY A 1 256 ? -3.628 2.568 -5.519 1.00 89.38 256 GLY A N 1
ATOM 2046 C CA . GLY A 1 256 ? -4.413 2.467 -6.753 1.00 89.38 256 GLY A CA 1
ATOM 2047 C C . GLY A 1 256 ? -3.829 3.276 -7.915 1.00 89.38 256 GLY A C 1
ATOM 2048 O O . GLY A 1 256 ? -3.750 2.780 -9.046 1.00 89.38 256 GLY A O 1
ATOM 2049 N N . CYS A 1 257 ? -3.352 4.484 -7.621 1.00 86.00 257 CYS A N 1
ATOM 2050 C CA . CYS A 1 257 ? -2.699 5.351 -8.591 1.00 86.00 257 CYS A CA 1
ATOM 2051 C C . CYS A 1 257 ? -1.389 4.727 -9.114 1.00 86.00 257 CYS A C 1
ATOM 2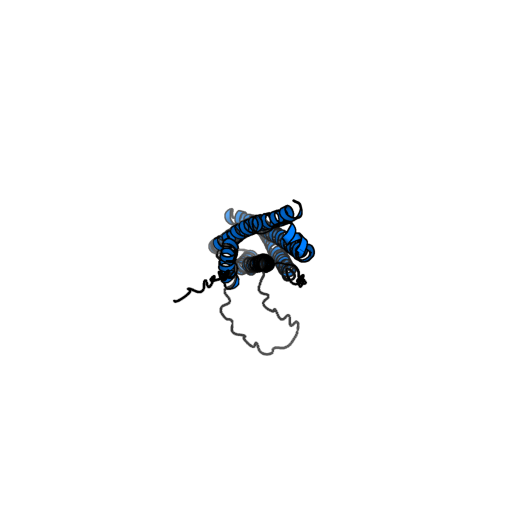053 O O . CYS A 1 257 ? -1.144 4.682 -10.323 1.00 86.00 257 CYS A O 1
ATOM 2055 N N . PHE A 1 258 ? -0.572 4.160 -8.221 1.00 83.56 258 PHE A N 1
ATOM 2056 C CA . PHE A 1 258 ? 0.684 3.504 -8.598 1.00 83.56 258 PHE A CA 1
ATOM 2057 C C . PHE A 1 258 ? 0.499 2.176 -9.323 1.00 83.56 258 PHE A C 1
ATOM 2059 O O . PHE A 1 258 ? 1.192 1.948 -10.314 1.00 83.56 258 PHE A O 1
ATOM 2066 N N . CYS A 1 259 ? -0.433 1.320 -8.896 1.00 89.31 259 CYS A N 1
ATOM 2067 C CA . CYS A 1 259 ? -0.699 0.059 -9.590 1.00 89.31 259 CYS A CA 1
ATOM 2068 C C . CYS A 1 259 ? -1.079 0.339 -11.056 1.00 89.31 259 CYS A C 1
ATOM 2070 O O . CYS A 1 259 ? -0.557 -0.303 -11.964 1.00 89.31 259 CYS A O 1
ATOM 2072 N N . SER A 1 260 ? -1.912 1.361 -11.297 1.00 89.88 260 SER A N 1
ATOM 2073 C CA . SER A 1 260 ? -2.329 1.764 -12.648 1.00 89.88 260 SER A CA 1
ATOM 2074 C C . SER A 1 260 ? -1.147 2.187 -13.528 1.00 89.88 260 SER A C 1
ATOM 2076 O O . SER A 1 260 ? -1.059 1.776 -14.686 1.00 89.88 260 SER A O 1
ATOM 2078 N N . ARG A 1 261 ? -0.202 2.959 -12.977 1.00 86.19 261 ARG A N 1
ATOM 2079 C CA . ARG A 1 261 ? 1.014 3.380 -13.694 1.00 86.19 261 ARG A CA 1
ATOM 2080 C C . ARG A 1 261 ? 1.956 2.212 -13.968 1.00 86.19 261 ARG A C 1
ATOM 2082 O O . ARG A 1 261 ? 2.410 2.058 -15.092 1.00 86.19 261 ARG A O 1
ATOM 2089 N N . LEU A 1 262 ? 2.174 1.329 -12.994 1.00 88.88 262 LEU A N 1
ATOM 2090 C CA . LEU A 1 262 ? 2.982 0.118 -13.183 1.00 88.88 262 LEU A CA 1
ATOM 2091 C C . LEU A 1 262 ? 2.423 -0.784 -14.294 1.00 88.88 262 LEU A C 1
ATOM 2093 O O . LEU A 1 262 ? 3.186 -1.290 -15.119 1.00 88.88 262 LEU A O 1
ATOM 2097 N N . ILE A 1 263 ? 1.097 -0.953 -14.342 1.00 91.19 263 ILE A N 1
ATOM 2098 C CA . ILE A 1 263 ? 0.415 -1.685 -15.417 1.00 91.19 263 ILE A CA 1
ATOM 2099 C C . ILE A 1 263 ? 0.670 -0.998 -16.760 1.00 91.19 263 ILE A C 1
ATOM 2101 O O . ILE A 1 263 ? 1.069 -1.664 -17.714 1.00 91.19 263 ILE A O 1
ATOM 2105 N N . ARG A 1 264 ? 0.485 0.324 -16.835 1.00 89.12 264 ARG A N 1
ATOM 2106 C CA . ARG A 1 264 ? 0.692 1.109 -18.060 1.00 89.12 264 ARG A CA 1
ATOM 2107 C C . ARG A 1 264 ? 2.128 1.018 -18.577 1.00 89.12 264 ARG A C 1
ATOM 2109 O O . ARG A 1 264 ? 2.317 0.734 -19.759 1.00 89.12 264 ARG A O 1
ATOM 2116 N N . THR A 1 265 ? 3.121 1.165 -17.706 1.00 84.69 265 THR A N 1
ATOM 2117 C CA . THR A 1 265 ? 4.541 1.001 -18.044 1.00 84.69 265 THR A CA 1
ATOM 2118 C C . THR A 1 265 ? 4.807 -0.411 -18.579 1.00 84.69 265 THR A C 1
ATOM 2120 O O . THR A 1 265 ? 5.401 -0.568 -19.646 1.00 84.69 265 THR A O 1
ATOM 2123 N N . ARG A 1 266 ? 4.303 -1.455 -17.904 1.00 88.50 266 ARG A N 1
ATOM 2124 C CA . ARG A 1 266 ? 4.467 -2.852 -18.345 1.00 88.50 266 ARG A CA 1
ATOM 2125 C C . ARG A 1 266 ? 3.825 -3.108 -19.711 1.00 88.50 266 ARG A C 1
ATOM 2127 O O . ARG A 1 266 ? 4.447 -3.731 -20.566 1.00 88.50 266 ARG A O 1
ATOM 2134 N N . VAL A 1 267 ? 2.598 -2.629 -19.921 1.00 88.31 267 VAL A N 1
ATOM 2135 C CA . VAL A 1 267 ? 1.885 -2.726 -21.206 1.00 88.31 267 VAL A CA 1
ATOM 2136 C C . VAL A 1 267 ? 2.649 -1.988 -22.301 1.00 88.31 267 VAL A C 1
ATOM 2138 O O . VAL A 1 267 ? 2.794 -2.522 -23.392 1.00 88.31 267 VAL A O 1
ATOM 2141 N N . THR A 1 268 ? 3.192 -0.807 -22.006 1.00 84.31 268 THR A N 1
ATOM 2142 C CA . THR A 1 268 ? 4.004 -0.040 -22.961 1.00 84.31 268 THR A CA 1
ATOM 2143 C C . THR A 1 268 ? 5.222 -0.843 -23.412 1.00 84.31 268 THR A C 1
ATOM 2145 O O . THR A 1 268 ? 5.425 -1.002 -24.610 1.00 84.31 268 THR A O 1
ATOM 2148 N N . VAL A 1 269 ? 5.980 -1.433 -22.482 1.00 80.75 269 VAL A N 1
ATOM 2149 C CA . VAL A 1 269 ? 7.140 -2.279 -22.825 1.00 80.75 269 VAL A CA 1
ATOM 2150 C C . VAL A 1 269 ? 6.720 -3.513 -23.636 1.00 80.75 269 VAL A C 1
ATOM 2152 O O . VAL A 1 269 ? 7.359 -3.831 -24.634 1.00 80.75 269 VAL A O 1
ATOM 2155 N N . LEU A 1 270 ? 5.629 -4.187 -23.257 1.00 84.75 270 LEU A N 1
ATOM 2156 C CA . LEU A 1 270 ? 5.108 -5.347 -23.997 1.00 84.75 270 LEU A CA 1
ATOM 2157 C C . LEU A 1 270 ? 4.646 -4.991 -25.414 1.00 84.75 270 LEU A C 1
ATOM 2159 O O . LEU A 1 270 ? 4.882 -5.759 -26.344 1.00 84.75 270 LEU A O 1
ATOM 2163 N N . ASN A 1 271 ? 4.014 -3.833 -25.592 1.00 83.75 271 ASN A N 1
ATOM 2164 C CA . ASN A 1 271 ? 3.577 -3.363 -26.903 1.00 83.75 271 ASN A CA 1
ATOM 2165 C C . ASN A 1 271 ? 4.768 -3.060 -27.820 1.00 83.75 271 ASN A C 1
ATOM 2167 O O . ASN A 1 271 ? 4.669 -3.275 -29.019 1.00 83.75 271 ASN A O 1
ATOM 2171 N N . VAL A 1 272 ? 5.898 -2.589 -27.283 1.00 77.00 272 VAL A N 1
ATOM 2172 C CA . VAL A 1 272 ? 7.121 -2.393 -28.084 1.00 77.00 272 VAL A CA 1
ATOM 2173 C C . VAL A 1 272 ? 7.777 -3.732 -28.458 1.00 77.00 272 VAL A C 1
ATOM 2175 O O . VAL A 1 272 ? 8.426 -3.807 -29.487 1.00 77.00 272 VAL A O 1
ATOM 2178 N N . LEU A 1 273 ? 7.597 -4.795 -27.664 1.00 73.44 273 LEU A N 1
ATOM 2179 C CA . LEU A 1 273 ? 8.097 -6.146 -27.982 1.00 73.44 273 LEU A CA 1
ATOM 2180 C C . LEU A 1 273 ? 7.253 -6.911 -29.012 1.00 73.44 273 LEU A C 1
ATOM 2182 O O . LEU A 1 273 ? 7.676 -7.965 -29.477 1.00 73.44 273 LEU A O 1
ATOM 2186 N N . THR A 1 274 ? 6.023 -6.467 -29.263 1.00 73.12 274 THR A N 1
ATOM 2187 C CA . THR A 1 274 ? 5.036 -7.205 -30.071 1.00 73.12 274 THR A CA 1
ATOM 2188 C C . THR A 1 274 ? 4.662 -6.505 -31.376 1.00 73.12 274 THR A C 1
ATOM 2190 O O . THR A 1 274 ? 3.949 -7.108 -32.179 1.00 73.12 274 THR A O 1
ATOM 2193 N N . ASN A 1 275 ? 5.127 -5.268 -31.576 1.00 58.81 275 ASN A N 1
ATOM 2194 C CA . ASN A 1 275 ? 5.013 -4.499 -32.819 1.00 58.81 275 ASN A CA 1
ATOM 2195 C C . ASN A 1 275 ? 6.310 -4.586 -33.607 1.00 58.81 275 ASN A C 1
ATOM 2197 O O . ASN A 1 275 ? 6.198 -4.652 -34.851 1.00 58.81 275 ASN A O 1
#

Secondary structure (DSSP, 8-state):
--PPP-----------PPPHHHHHHHHHHHHHHHS----HHHHHHHHHHHHHHHHHH--HHHHHTTHHHHHHHHHHHHHHHHHHHHHHHHHHHHHHHHHHHHHHHHTT--TTHHHHHHHHHHHHHHHHHHHHHHHHHGGGTT-S-PPPPTT--HHHHHHHHHHHHHHHHHHHHHHHHHTTTS----------S-----------------HHHHHHHHHHHHHH--S---HHHHHHHHHHHHHHHHHHHHHHHHHHHHHHHHHHHHHHHHHHHH-

InterPro domains:
  IPR004320 Protein BPS1, chloroplastic [PF03087] (39-272)

Organism: Amborella trichopoda (NCBI:txid13333)

Radius of gyration: 26.85 Å; chains: 1; bounding box: 79×54×91 Å